Protein AF-A0A9D7DFB2-F1 (afdb_monomer)

pLDDT: mean 87.36, std 16.39, range [37.81, 98.44]

Mean predicted aligned error: 8.81 Å

Nearest PDB structures (foldseek):
  6fwv-assembly2_B  TM=7.015E-01  e=2.615E-03  Bacillus anthracis
  6fwv-assembly1_A  TM=6.377E-01  e=2.040E-03  Bacillus anthracis
  4yok-assembly1_A  TM=6.011E-01  e=1.918E-03  Parabacteroides merdae ATCC 43184
  5j4m-assembly3_C  TM=4.911E-01  e=6.231E-03  Lacticaseibacillus rhamnosus GG
  5hts-assembly1_A  TM=4.280E-01  e=7.506E-03  Lacticaseibacillus rhamnosus GG

Solvent-accessible surface area (backbone atoms only — not comparable to full-atom values): 11345 Å² total; per-residue (Å²): 137,87,83,84,82,84,83,81,84,79,86,81,79,84,78,85,80,79,85,86,75,88,81,89,71,77,82,72,74,73,50,80,41,49,14,37,41,39,40,40,32,31,36,21,60,51,85,69,63,59,61,86,62,53,87,87,58,52,64,63,74,37,54,34,63,50,61,39,35,31,33,75,44,44,58,44,100,82,65,70,33,15,46,52,60,66,88,56,69,72,75,51,68,34,63,30,38,84,77,5,41,29,60,48,82,40,61,34,46,50,26,28,76,31,53,75,61,49,58,50,64,64,51,56,55,48,50,53,66,77,29,64,54,62,53,94,48,32,49,41,49,40,63,70,52,42,52,44,58,54,30,30,84,32,67,64,45,75,38,47,43,77,39,75,49,78,43,82,46,82,41,72,51,56,42,82,77,57,57,51,80,47,38,55,62,75,55,85,73,62,98

Structure (mmCIF, N/CA/C/O backbone):
data_AF-A0A9D7DFB2-F1
#
_entry.id   AF-A0A9D7DFB2-F1
#
loop_
_atom_site.group_PDB
_atom_site.id
_atom_site.type_symbol
_atom_site.label_atom_id
_atom_site.label_alt_id
_atom_site.label_comp_id
_atom_site.label_asym_id
_atom_site.label_entity_id
_atom_site.label_seq_id
_atom_site.pdbx_PDB_ins_code
_atom_site.Cartn_x
_atom_site.Cartn_y
_atom_site.Cartn_z
_atom_site.occupancy
_atom_site.B_iso_or_equiv
_atom_site.auth_seq_id
_atom_site.auth_comp_id
_atom_site.auth_asym_id
_atom_site.auth_atom_id
_atom_site.pdbx_PDB_model_num
ATOM 1 N N . MET A 1 1 ? 15.525 -55.250 40.222 1.00 50.41 1 MET A N 1
ATOM 2 C CA . MET A 1 1 ? 15.822 -53.870 40.669 1.00 50.41 1 MET A CA 1
ATOM 3 C C . MET A 1 1 ? 14.849 -52.934 39.969 1.00 50.41 1 MET A C 1
ATOM 5 O O . MET A 1 1 ? 14.965 -52.758 38.765 1.00 50.41 1 MET A O 1
ATOM 9 N N . ILE A 1 2 ? 13.839 -52.432 40.680 1.00 45.22 2 ILE A N 1
ATOM 10 C CA . ILE A 1 2 ? 12.779 -51.576 40.125 1.00 45.22 2 ILE A CA 1
ATOM 11 C C . ILE A 1 2 ? 13.224 -50.120 40.306 1.00 45.22 2 ILE A C 1
ATOM 13 O O . ILE A 1 2 ? 13.495 -49.701 41.428 1.00 45.22 2 ILE A O 1
ATOM 17 N N . ARG A 1 3 ? 13.368 -49.374 39.204 1.00 54.84 3 ARG A N 1
ATOM 18 C CA . ARG A 1 3 ? 13.706 -47.943 39.218 1.00 54.84 3 ARG A CA 1
ATOM 19 C C . ARG A 1 3 ? 12.420 -47.124 39.189 1.00 54.84 3 ARG A C 1
ATOM 21 O O . ARG A 1 3 ? 11.724 -47.101 38.180 1.00 54.84 3 ARG A O 1
ATOM 28 N N . THR A 1 4 ? 12.131 -46.449 40.293 1.00 61.97 4 THR A N 1
ATOM 29 C CA . THR A 1 4 ? 11.041 -45.479 40.419 1.00 61.97 4 THR A CA 1
ATOM 30 C C . THR A 1 4 ? 11.470 -44.161 39.770 1.00 61.97 4 THR A C 1
ATOM 32 O O . THR A 1 4 ? 12.461 -43.565 40.187 1.00 61.97 4 THR A O 1
ATOM 35 N N . ILE A 1 5 ? 10.753 -43.716 38.737 1.00 66.38 5 ILE A N 1
ATOM 36 C CA . ILE A 1 5 ? 10.962 -42.413 38.091 1.00 66.38 5 ILE A CA 1
ATOM 37 C C . ILE A 1 5 ? 10.000 -41.417 38.741 1.00 66.38 5 ILE A C 1
ATOM 39 O O . ILE A 1 5 ? 8.785 -41.567 38.641 1.00 66.38 5 ILE A O 1
ATOM 43 N N . VAL A 1 6 ? 10.551 -40.414 39.424 1.00 66.38 6 VAL A N 1
ATOM 44 C CA . VAL A 1 6 ? 9.800 -39.291 39.997 1.00 66.38 6 VAL A CA 1
ATOM 45 C C . VAL A 1 6 ? 9.726 -38.190 38.942 1.00 66.38 6 VAL A C 1
ATOM 47 O O . VAL A 1 6 ? 10.746 -37.611 38.576 1.00 66.38 6 VAL A O 1
ATOM 50 N N . ILE A 1 7 ? 8.523 -37.914 38.441 1.00 69.50 7 ILE A N 1
ATOM 51 C CA . ILE A 1 7 ? 8.247 -36.787 37.545 1.00 69.50 7 ILE A CA 1
ATOM 52 C C . ILE A 1 7 ? 7.862 -35.592 38.420 1.00 69.50 7 ILE A C 1
ATOM 54 O O . ILE A 1 7 ? 6.790 -35.577 39.021 1.00 69.50 7 ILE A O 1
ATOM 58 N N . ALA A 1 8 ? 8.746 -34.600 38.508 1.00 65.56 8 ALA A N 1
ATOM 59 C CA . ALA A 1 8 ? 8.460 -33.325 39.154 1.00 65.56 8 ALA A CA 1
ATOM 60 C C . ALA A 1 8 ? 7.820 -32.366 38.135 1.00 65.56 8 ALA A C 1
ATOM 62 O O . ALA A 1 8 ? 8.475 -31.938 37.185 1.00 65.56 8 ALA A O 1
ATOM 63 N N . LEU A 1 9 ? 6.540 -32.033 38.326 1.00 65.81 9 LEU A N 1
ATOM 64 C CA . LEU A 1 9 ? 5.871 -30.948 37.603 1.00 65.81 9 LEU A CA 1
ATOM 65 C C . LEU A 1 9 ? 6.328 -29.600 38.179 1.00 65.81 9 LEU A C 1
ATOM 67 O O . LEU A 1 9 ? 6.004 -29.269 39.318 1.00 65.81 9 LEU A O 1
ATOM 71 N N . VAL A 1 10 ? 7.044 -28.805 37.384 1.00 66.19 10 VAL A N 1
ATOM 72 C CA . VAL A 1 10 ? 7.348 -27.404 37.703 1.00 66.19 10 VAL A CA 1
ATOM 73 C C . VAL A 1 10 ? 6.282 -26.524 37.052 1.00 66.19 10 VAL A C 1
ATOM 75 O O . VAL A 1 10 ? 6.267 -26.341 35.838 1.00 66.19 10 VAL A O 1
ATOM 78 N N . LEU A 1 11 ? 5.373 -25.988 37.867 1.00 65.06 11 LEU A N 1
ATOM 79 C CA . LEU A 1 11 ? 4.406 -24.967 37.460 1.00 65.06 11 LEU A CA 1
ATOM 80 C C . LEU A 1 11 ? 5.122 -23.611 37.394 1.00 65.06 11 LEU A C 1
ATOM 82 O O . LEU A 1 11 ? 5.263 -22.918 38.400 1.00 65.06 11 LEU A O 1
ATOM 86 N N . ALA A 1 12 ? 5.606 -23.239 36.209 1.00 63.53 12 ALA A N 1
ATOM 87 C CA . ALA A 1 12 ? 6.120 -21.899 35.951 1.00 63.53 12 ALA A CA 1
ATOM 88 C C . ALA A 1 12 ? 4.942 -20.933 35.740 1.00 63.53 12 ALA A C 1
ATOM 90 O O . ALA A 1 12 ? 4.315 -20.914 34.683 1.00 63.53 12 ALA A O 1
ATOM 91 N N . ALA A 1 13 ? 4.625 -20.133 36.759 1.00 60.53 13 ALA A N 1
ATOM 92 C CA . ALA A 1 13 ? 3.688 -19.024 36.638 1.00 60.53 13 ALA A CA 1
ATOM 93 C C . ALA A 1 13 ? 4.374 -17.852 35.914 1.00 60.53 13 ALA A C 1
ATOM 95 O O . ALA A 1 13 ? 5.257 -17.194 36.465 1.00 60.53 13 ALA A O 1
ATOM 96 N N . CYS A 1 14 ? 3.974 -17.586 34.670 1.00 57.19 14 CYS A N 1
ATOM 97 C CA . CYS A 1 14 ? 4.384 -16.395 33.933 1.00 57.19 14 CYS A CA 1
ATOM 98 C C . CYS A 1 14 ? 3.734 -15.148 34.554 1.00 57.19 14 CYS A C 1
ATOM 100 O O . CYS A 1 14 ? 2.594 -14.815 34.246 1.00 57.19 14 CYS A O 1
ATOM 102 N N . ALA A 1 15 ? 4.461 -14.444 35.421 1.00 56.03 15 ALA A N 1
ATOM 103 C CA . ALA A 1 15 ? 4.119 -13.086 35.830 1.00 56.03 15 ALA A CA 1
ATOM 104 C C . ALA A 1 15 ? 4.848 -12.087 34.917 1.00 56.03 15 ALA A C 1
ATOM 106 O O . ALA A 1 15 ? 5.982 -11.687 35.184 1.00 56.03 15 ALA A O 1
ATOM 107 N N . THR A 1 16 ? 4.207 -11.686 33.822 1.00 55.50 16 THR A N 1
ATOM 108 C CA . THR A 1 16 ? 4.670 -10.583 32.969 1.00 55.50 16 THR A CA 1
ATOM 109 C C . THR A 1 16 ? 4.453 -9.252 33.685 1.00 55.50 16 THR A C 1
ATOM 111 O O . THR A 1 16 ? 3.346 -8.718 33.712 1.00 55.50 16 THR A O 1
ATOM 114 N N . ARG A 1 17 ? 5.518 -8.702 34.279 1.00 47.19 17 ARG A N 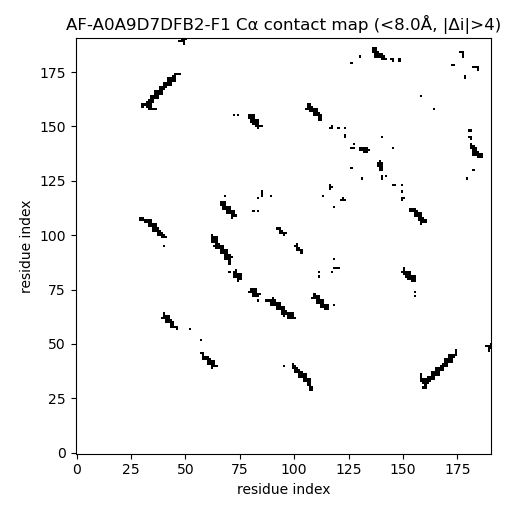1
ATOM 115 C CA . ARG A 1 17 ? 5.571 -7.289 34.675 1.00 47.19 17 ARG A CA 1
ATOM 116 C C . ARG A 1 17 ? 6.031 -6.467 33.474 1.00 47.19 17 ARG A C 1
ATOM 118 O O . ARG A 1 17 ? 7.163 -6.628 33.029 1.00 47.19 17 ARG A O 1
ATOM 125 N N . HIS A 1 18 ? 5.180 -5.568 32.991 1.00 38.06 18 HIS A N 1
ATOM 126 C CA . HIS A 1 18 ? 5.594 -4.487 32.101 1.00 38.06 18 HIS A CA 1
ATOM 127 C C . HIS A 1 18 ? 5.945 -3.251 32.938 1.00 38.06 18 HIS A C 1
ATOM 129 O O . HIS A 1 18 ? 5.061 -2.717 33.607 1.00 38.06 18 HIS A O 1
ATOM 135 N N . PRO A 1 19 ? 7.199 -2.769 32.922 1.00 45.59 19 PRO A N 1
ATOM 136 C CA . PRO A 1 19 ? 7.488 -1.413 33.348 1.00 45.59 19 PRO A CA 1
ATOM 137 C C . PRO A 1 19 ? 7.151 -0.465 32.191 1.00 45.59 19 PRO A C 1
ATOM 139 O O . PRO A 1 19 ? 7.832 -0.456 31.168 1.00 45.59 19 PRO A O 1
ATOM 142 N N . SER A 1 20 ? 6.098 0.334 32.344 1.00 39.38 20 SER A N 1
ATOM 143 C CA . SER A 1 20 ? 5.912 1.547 31.548 1.00 39.38 20 SER A CA 1
ATOM 144 C C . SER A 1 20 ? 6.776 2.646 32.167 1.00 39.38 20 SER A C 1
ATOM 146 O O . SER A 1 20 ? 6.399 3.240 33.177 1.00 39.38 20 SER A O 1
ATOM 148 N N . LEU A 1 21 ? 7.969 2.843 31.604 1.00 38.66 21 LEU A N 1
ATOM 149 C CA . LEU A 1 21 ? 8.848 3.971 31.905 1.00 38.66 21 LEU A CA 1
ATOM 150 C C . LEU A 1 21 ? 8.488 5.167 31.017 1.00 38.66 21 LEU A C 1
ATOM 152 O O . LEU A 1 21 ? 8.160 5.014 29.843 1.00 38.66 21 LEU A O 1
ATOM 156 N N . ASP A 1 22 ? 8.547 6.326 31.661 1.00 48.09 22 ASP A N 1
ATOM 157 C CA . ASP A 1 22 ? 8.125 7.658 31.248 1.00 48.09 22 ASP A CA 1
ATOM 158 C C . ASP A 1 22 ? 8.573 8.136 29.862 1.00 48.09 22 ASP A C 1
ATOM 160 O O . ASP A 1 22 ? 9.685 7.884 29.397 1.00 48.09 22 ASP A O 1
ATOM 164 N N . GLY A 1 23 ? 7.694 8.946 29.273 1.00 37.81 23 GLY A N 1
ATOM 165 C CA . GLY A 1 23 ? 7.899 9.689 28.033 1.00 37.81 23 GLY A CA 1
ATOM 166 C C . GLY A 1 23 ? 6.580 10.260 27.520 1.00 37.8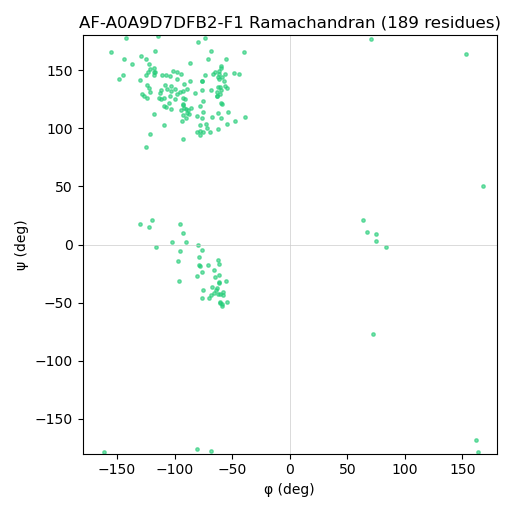1 23 GLY A C 1
ATOM 167 O O . GLY A 1 23 ? 6.187 9.995 26.388 1.00 37.81 23 GLY A O 1
ATOM 168 N N . GLY A 1 24 ? 5.847 10.949 28.400 1.00 46.91 24 GLY A N 1
ATOM 169 C CA . GLY A 1 24 ? 4.463 11.366 28.195 1.00 46.91 24 GLY A CA 1
ATOM 170 C C . GLY A 1 24 ? 4.211 12.148 26.904 1.00 46.91 24 GLY A C 1
ATOM 171 O O . GLY A 1 24 ? 4.605 13.302 26.764 1.00 46.91 24 GLY A O 1
ATOM 172 N N . THR A 1 25 ? 3.433 11.532 26.019 1.00 38.75 25 THR A N 1
ATOM 173 C CA . THR A 1 25 ? 2.388 12.217 25.256 1.00 38.75 25 THR A CA 1
ATOM 174 C C . THR A 1 25 ? 1.054 11.739 25.821 1.00 38.75 25 THR A C 1
ATOM 176 O O . THR A 1 25 ? 0.921 10.584 26.221 1.00 38.75 25 THR A O 1
ATOM 179 N N . HIS A 1 26 ? 0.134 12.684 26.003 1.00 41.47 26 HIS A N 1
ATOM 180 C CA . HIS A 1 26 ? -1.101 12.551 26.772 1.00 41.47 26 HIS A CA 1
ATOM 181 C C . HIS A 1 26 ? -1.860 11.236 26.527 1.00 41.47 26 HIS A C 1
ATOM 183 O O . HIS A 1 26 ? -1.900 10.770 25.390 1.00 41.47 26 HIS A O 1
ATOM 189 N N . PRO A 1 27 ? -2.545 10.681 27.549 1.00 43.88 27 PRO A N 1
ATOM 190 C CA . PRO A 1 27 ? -3.592 9.716 27.282 1.00 43.88 27 PRO A CA 1
ATOM 191 C C . PRO A 1 27 ? -4.623 10.436 26.416 1.00 43.88 27 PRO A C 1
ATOM 193 O O . PRO A 1 27 ? -5.337 11.320 26.900 1.00 43.88 27 PRO A O 1
ATOM 196 N N . ASP A 1 28 ? -4.685 10.062 25.136 1.00 51.19 28 ASP A N 1
ATOM 197 C CA . ASP A 1 28 ? -5.940 10.064 24.400 1.00 51.19 28 ASP A CA 1
ATOM 198 C C . ASP A 1 28 ? -6.968 9.560 25.406 1.00 51.19 28 ASP A C 1
ATOM 200 O O . ASP A 1 28 ? -6.882 8.422 25.882 1.00 51.19 28 ASP A O 1
ATOM 204 N N . ARG A 1 29 ? -7.863 10.447 25.856 1.00 49.72 29 ARG A N 1
ATOM 205 C CA . ARG A 1 29 ? -9.034 10.024 26.614 1.00 49.72 29 ARG A CA 1
ATOM 206 C C . ARG A 1 29 ? -9.676 9.001 25.707 1.00 49.72 29 ARG A C 1
ATOM 208 O O . ARG A 1 29 ? -10.230 9.403 24.690 1.00 49.72 29 ARG A O 1
ATOM 215 N N . ALA A 1 30 ? -9.503 7.721 26.040 1.00 53.53 30 ALA A N 1
ATOM 216 C CA . ALA A 1 30 ? -10.026 6.612 25.274 1.00 53.53 30 ALA A CA 1
ATOM 217 C C . ALA A 1 30 ? -11.479 6.960 25.002 1.00 53.53 30 ALA A C 1
ATOM 219 O O . ALA A 1 30 ? -12.286 7.002 25.935 1.00 53.53 30 ALA A O 1
ATOM 220 N N . ALA A 1 31 ? -11.779 7.342 23.762 1.00 56.44 31 ALA A N 1
ATOM 221 C CA . ALA A 1 31 ? -13.144 7.533 23.349 1.00 56.44 31 ALA A CA 1
ATOM 222 C C . ALA A 1 31 ? -13.751 6.143 23.507 1.00 56.44 31 ALA A C 1
ATOM 224 O O . ALA A 1 31 ? -13.459 5.218 22.755 1.00 56.44 31 ALA A O 1
ATOM 225 N N . SER A 1 32 ? -14.450 5.950 24.620 1.00 74.88 32 SER A N 1
ATOM 226 C CA . SER A 1 32 ? -15.016 4.667 24.982 1.00 74.88 32 SER A CA 1
ATOM 227 C C . SER A 1 32 ? -16.013 4.304 23.894 1.00 74.88 32 SER A C 1
ATOM 229 O O . SER A 1 32 ? -17.019 4.992 23.729 1.00 74.88 32 SER A O 1
ATOM 231 N N . GLY A 1 33 ? -15.715 3.262 23.127 1.00 88.06 33 GLY A N 1
ATOM 232 C CA . GLY A 1 33 ? -16.594 2.817 22.059 1.00 88.06 33 GLY A CA 1
ATOM 233 C C . GLY A 1 33 ? -15.862 2.096 20.942 1.00 88.06 33 GLY A C 1
ATOM 234 O O . GLY A 1 33 ? -14.640 2.153 20.813 1.00 88.06 33 GLY A O 1
ATOM 235 N N . THR A 1 34 ? -16.658 1.403 20.143 1.00 94.19 34 THR A N 1
ATOM 236 C CA . THR A 1 34 ? -16.253 0.823 18.866 1.00 94.19 34 THR A CA 1
ATOM 237 C C . THR A 1 34 ? -16.955 1.585 17.752 1.00 94.19 34 THR A 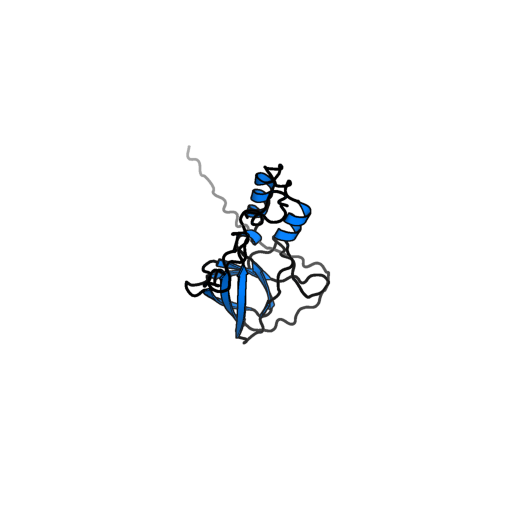C 1
ATOM 239 O O . THR A 1 34 ? -18.068 2.075 17.950 1.00 94.19 34 THR A O 1
ATOM 242 N N . GLY A 1 35 ? -16.289 1.738 16.617 1.00 94.56 35 GLY A N 1
ATOM 243 C CA . GLY A 1 35 ? -16.882 2.209 15.371 1.00 94.56 35 GLY A CA 1
ATOM 244 C C . GLY A 1 35 ? -16.784 1.124 14.305 1.00 94.56 35 GLY A C 1
ATOM 245 O O . GLY A 1 35 ? -16.068 0.129 14.470 1.00 94.56 35 GLY A O 1
ATOM 246 N N . VAL A 1 36 ? -17.515 1.309 13.213 1.00 95.06 36 VAL A N 1
ATOM 247 C CA . VAL A 1 36 ? -17.479 0.419 12.051 1.00 95.06 36 VAL A CA 1
ATOM 248 C C . VAL A 1 36 ? -16.786 1.142 10.908 1.00 95.06 36 VAL A C 1
ATOM 250 O O . VAL A 1 36 ? -17.163 2.245 10.530 1.00 95.06 36 VAL A O 1
ATOM 253 N N . LEU A 1 37 ? -15.764 0.520 10.348 1.00 96.12 37 LEU A N 1
ATOM 254 C CA . LEU A 1 37 ? -15.052 1.002 9.178 1.00 96.12 37 LEU A CA 1
ATOM 255 C C . LEU A 1 37 ? -15.513 0.194 7.970 1.00 96.12 37 LEU A C 1
ATOM 257 O O . LEU A 1 37 ? -15.277 -1.009 7.917 1.00 96.12 37 LEU A O 1
ATOM 261 N N . HIS A 1 38 ? -16.140 0.860 7.009 1.00 96.88 38 HIS A N 1
ATOM 262 C CA . HIS A 1 38 ? -16.445 0.347 5.681 1.00 96.88 38 HIS A CA 1
ATOM 263 C C . HIS A 1 38 ? -15.376 0.827 4.701 1.00 96.88 38 HIS A C 1
ATOM 265 O O . HIS A 1 38 ? -15.066 2.017 4.628 1.00 96.88 38 HIS A O 1
ATOM 271 N N . LEU A 1 39 ? -14.818 -0.107 3.941 1.00 96.44 39 LEU A N 1
ATOM 272 C CA . LEU A 1 39 ? -13.795 0.147 2.939 1.00 96.44 39 LEU A CA 1
ATOM 273 C C . LEU A 1 39 ? -14.299 -0.333 1.581 1.00 96.44 39 LEU A C 1
ATOM 275 O O . LEU A 1 39 ? -14.757 -1.472 1.466 1.00 96.44 39 LEU A O 1
ATOM 279 N N . HIS A 1 40 ? -14.172 0.522 0.572 1.00 97.75 40 HIS A N 1
ATOM 280 C CA . HIS A 1 40 ? -14.371 0.169 -0.824 1.00 97.75 40 HIS A CA 1
ATOM 281 C C . HIS A 1 40 ? -13.058 0.382 -1.586 1.00 97.75 40 HIS A C 1
ATOM 283 O O . HIS A 1 40 ? -12.560 1.502 -1.726 1.00 97.75 40 HIS A O 1
ATOM 289 N N . CYS A 1 41 ? -12.459 -0.720 -2.031 1.00 97.31 41 CYS A N 1
ATOM 290 C CA . CYS A 1 41 ? -11.202 -0.732 -2.765 1.00 97.31 41 CYS A CA 1
ATOM 291 C C . CYS A 1 41 ? -11.457 -0.960 -4.252 1.00 97.31 41 CYS A C 1
ATOM 293 O O . CYS A 1 41 ? -12.116 -1.922 -4.653 1.00 97.31 41 CYS A O 1
ATOM 295 N N . THR A 1 42 ? -10.831 -0.133 -5.081 1.00 98.38 42 THR A N 1
ATOM 296 C CA . THR A 1 42 ? -10.791 -0.334 -6.532 1.00 98.38 42 THR A CA 1
ATOM 297 C C . THR A 1 42 ? -9.352 -0.414 -7.007 1.00 98.38 42 THR A C 1
ATOM 299 O O . THR A 1 42 ? -8.446 0.103 -6.362 1.00 98.38 42 THR A O 1
ATOM 302 N N . TYR A 1 43 ? -9.124 -1.072 -8.136 1.00 97.75 43 TYR A N 1
ATOM 303 C CA . TYR A 1 43 ? -7.831 -1.162 -8.789 1.00 97.75 43 TYR A CA 1
ATOM 304 C C . TYR A 1 43 ? -7.960 -0.769 -10.255 1.00 97.75 43 TYR A C 1
ATOM 306 O O . TYR A 1 43 ? -8.807 -1.289 -10.982 1.00 97.75 43 TYR A O 1
ATOM 314 N N . THR A 1 44 ? -7.091 0.132 -10.694 1.00 98.12 44 THR A N 1
ATOM 315 C CA . THR A 1 44 ? -6.944 0.494 -12.103 1.00 98.12 44 THR A CA 1
ATOM 316 C C . THR A 1 44 ? -5.621 -0.058 -12.608 1.00 98.12 44 THR A C 1
ATOM 318 O O . THR A 1 44 ? -4.558 0.300 -12.097 1.00 98.12 44 THR A O 1
ATOM 321 N N . ALA A 1 45 ? -5.676 -0.943 -13.604 1.00 97.06 45 ALA A N 1
ATOM 322 C CA . ALA A 1 45 ? -4.477 -1.462 -14.253 1.00 97.06 45 ALA A CA 1
ATOM 323 C C . ALA A 1 45 ? -3.678 -0.319 -14.913 1.00 97.06 45 ALA A C 1
ATOM 325 O O . ALA A 1 45 ? -4.270 0.673 -15.345 1.00 97.06 45 ALA A O 1
ATOM 326 N N . PRO A 1 46 ? -2.344 -0.427 -15.006 1.00 95.88 46 PRO A N 1
ATOM 327 C CA . PRO A 1 46 ? -1.546 0.608 -15.642 1.00 95.88 46 PRO A CA 1
ATOM 328 C C . PRO A 1 46 ? -1.725 0.560 -17.162 1.00 95.88 46 PRO A C 1
ATOM 330 O O . PRO A 1 46 ? -1.836 -0.517 -17.751 1.00 95.88 46 PRO A O 1
ATOM 333 N N . TYR A 1 47 ? -1.684 1.723 -17.808 1.00 94.25 47 TYR A N 1
ATOM 334 C CA . TYR A 1 47 ? -1.498 1.808 -19.252 1.00 94.25 47 TYR A CA 1
ATOM 335 C C . TYR A 1 47 ? -0.009 1.954 -19.580 1.00 94.25 47 TYR A C 1
ATOM 337 O O . TYR A 1 47 ? 0.657 2.849 -19.065 1.00 94.25 47 TYR A O 1
ATOM 345 N N . CYS A 1 48 ? 0.502 1.074 -20.442 1.00 92.50 48 CYS A N 1
ATOM 346 C CA . CYS A 1 48 ? 1.935 0.909 -20.701 1.00 92.50 48 CYS A CA 1
ATOM 347 C C . CYS A 1 48 ? 2.280 0.916 -22.201 1.00 92.50 48 CYS A C 1
ATOM 349 O O . CYS A 1 48 ? 3.338 0.434 -22.589 1.00 92.50 48 CYS A O 1
ATOM 351 N N . GLY A 1 49 ? 1.376 1.411 -23.052 1.00 90.19 49 GLY A N 1
ATOM 352 C CA . GLY A 1 49 ? 1.492 1.346 -24.515 1.00 90.19 49 GLY A CA 1
ATOM 353 C C . GLY A 1 49 ? 2.098 2.580 -25.190 1.00 90.19 49 GLY A C 1
ATOM 354 O O . GLY A 1 49 ? 1.855 2.758 -26.373 1.00 90.19 49 GLY A O 1
ATOM 355 N N . GLY A 1 50 ? 2.801 3.448 -24.452 1.00 88.00 50 GLY A N 1
ATOM 356 C CA . GLY A 1 50 ? 3.476 4.632 -25.005 1.00 88.00 50 GLY A CA 1
ATOM 357 C C . GLY A 1 50 ? 2.517 5.752 -25.425 1.00 88.00 50 GLY A C 1
ATOM 358 O O . GLY A 1 50 ? 2.359 6.736 -24.699 1.00 88.00 50 GLY A O 1
ATOM 359 N N . ALA A 1 51 ? 1.864 5.598 -26.577 1.00 89.81 51 ALA A N 1
ATOM 360 C CA . ALA A 1 51 ? 0.892 6.551 -27.121 1.00 89.81 51 ALA A CA 1
ATOM 361 C C . ALA A 1 51 ? -0.386 6.646 -26.268 1.00 89.81 51 ALA A C 1
ATOM 363 O O . ALA A 1 51 ? -0.830 5.645 -25.725 1.00 89.81 51 ALA A O 1
ATOM 364 N N . ASP A 1 52 ? -1.018 7.820 -26.174 1.00 90.00 52 ASP A N 1
ATOM 365 C CA . ASP A 1 52 ? -2.304 7.984 -25.474 1.00 90.00 52 ASP A CA 1
ATOM 366 C C . ASP A 1 52 ? -3.384 7.081 -26.111 1.00 90.00 52 ASP A C 1
ATOM 368 O O . ASP A 1 52 ? -3.657 7.224 -27.309 1.00 90.00 52 ASP A O 1
ATOM 372 N N . PRO A 1 53 ? -4.006 6.151 -25.358 1.00 91.50 53 PRO A N 1
ATOM 373 C CA . PRO A 1 53 ? -4.998 5.237 -25.916 1.00 91.50 53 PRO A CA 1
ATOM 374 C C . PRO A 1 53 ? -6.360 5.910 -26.155 1.00 91.50 53 PRO A C 1
ATOM 376 O O . PRO A 1 53 ? -7.282 5.273 -26.672 1.00 91.50 53 PRO A O 1
ATOM 379 N N . GLY A 1 54 ? -6.517 7.177 -25.758 1.00 94.38 54 GLY A N 1
ATOM 380 C CA . GLY A 1 54 ? -7.789 7.881 -25.769 1.00 94.38 54 GLY A CA 1
ATOM 381 C C . GLY A 1 54 ? -8.764 7.359 -24.702 1.00 94.38 54 GLY A C 1
ATOM 382 O O . GLY A 1 54 ? -8.495 6.386 -23.993 1.00 94.38 54 GLY A O 1
ATOM 383 N N . PRO A 1 55 ? -9.945 7.985 -24.573 1.00 93.00 55 PRO A N 1
ATOM 384 C CA . PRO A 1 55 ? -10.877 7.704 -23.478 1.00 93.00 55 PRO A CA 1
ATOM 385 C C . PRO A 1 55 ? -11.454 6.282 -23.506 1.00 93.00 55 PRO A C 1
ATOM 387 O O . PRO A 1 55 ? -11.800 5.743 -22.456 1.00 93.00 55 PRO A O 1
ATOM 390 N N . GLU A 1 56 ? -11.563 5.662 -24.683 1.00 93.31 56 GLU A N 1
ATOM 391 C CA . GLU A 1 56 ? -12.081 4.294 -24.803 1.00 93.31 56 GLU A CA 1
ATOM 392 C C . GLU A 1 56 ? -11.029 3.226 -24.479 1.00 93.31 56 GLU A C 1
ATOM 394 O O . GLU A 1 56 ? -11.395 2.142 -24.023 1.00 93.31 56 GLU A O 1
ATOM 399 N N . GLY A 1 57 ? -9.741 3.528 -24.672 1.00 92.25 57 GLY A N 1
ATOM 400 C CA . GLY A 1 57 ? -8.644 2.588 -24.446 1.00 92.25 57 GLY A CA 1
ATOM 401 C C . GLY A 1 57 ? -7.977 2.698 -23.071 1.00 92.25 57 GLY A C 1
ATOM 402 O O . GLY A 1 57 ? -7.136 1.862 -22.738 1.00 92.25 57 GLY A O 1
ATOM 403 N N . MET A 1 58 ? -8.346 3.690 -22.252 1.00 94.69 58 MET A N 1
ATOM 404 C CA . MET A 1 58 ? -7.839 3.810 -20.883 1.00 94.69 58 MET A CA 1
ATOM 405 C C . MET A 1 58 ? -8.371 2.680 -19.982 1.00 94.69 58 MET A C 1
ATOM 407 O O . MET A 1 58 ? -9.583 2.426 -19.960 1.00 94.69 58 MET A O 1
ATOM 411 N N . PRO A 1 59 ? -7.502 2.021 -19.188 1.00 96.31 59 PRO A N 1
ATOM 412 C CA . PRO A 1 59 ? -7.935 1.052 -18.192 1.00 96.31 59 PRO A CA 1
ATOM 413 C C . PRO A 1 59 ? -8.962 1.660 -17.238 1.00 96.31 59 PRO A C 1
ATOM 415 O O . PRO A 1 59 ? -8.792 2.770 -16.733 1.00 96.31 59 PRO A O 1
ATOM 418 N N . ARG A 1 60 ? -10.036 0.915 -16.982 1.00 97.06 60 ARG A N 1
ATOM 419 C CA . ARG A 1 60 ? -11.085 1.324 -16.046 1.00 97.06 60 ARG A CA 1
ATOM 420 C C . ARG A 1 60 ? -10.814 0.737 -14.672 1.00 97.06 60 ARG A C 1
ATOM 422 O O . ARG A 1 60 ? -10.317 -0.385 -14.568 1.00 97.06 60 ARG A O 1
ATOM 429 N N . ALA A 1 61 ? -11.187 1.483 -13.638 1.00 98.00 61 ALA A N 1
ATOM 430 C CA . ALA A 1 61 ? -11.187 0.980 -12.276 1.00 98.00 61 ALA A CA 1
ATOM 431 C C . ALA A 1 61 ? -12.116 -0.237 -12.171 1.00 98.00 61 ALA A C 1
ATOM 433 O O . ALA A 1 61 ? -13.245 -0.221 -12.666 1.00 98.00 61 ALA A O 1
ATOM 434 N N . GLN A 1 62 ? -11.624 -1.289 -11.531 1.00 98.38 62 GLN A N 1
ATOM 435 C CA . GLN A 1 62 ? -12.371 -2.502 -11.228 1.00 98.38 62 GLN A CA 1
ATOM 436 C C . GLN A 1 62 ? -12.373 -2.717 -9.716 1.00 98.38 62 GLN A C 1
ATOM 438 O O . GLN A 1 62 ? -11.423 -2.297 -9.052 1.00 98.38 62 GLN A O 1
ATOM 443 N N . PRO A 1 63 ? -13.400 -3.361 -9.145 1.00 98.38 63 PRO A N 1
ATOM 444 C CA . PRO A 1 63 ? -13.367 -3.716 -7.737 1.00 98.38 63 PRO A CA 1
ATOM 445 C C . PRO A 1 63 ? -12.143 -4.574 -7.400 1.00 98.38 63 PRO A C 1
ATOM 447 O O . PRO A 1 6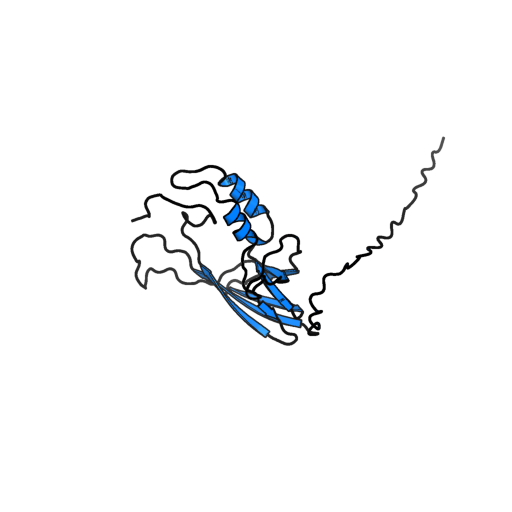3 ? -11.791 -5.492 -8.145 1.00 98.38 63 PRO A O 1
ATOM 450 N N . TRP A 1 64 ? -11.476 -4.265 -6.289 1.00 97.88 64 TRP A N 1
ATOM 451 C CA . TRP A 1 64 ? -10.294 -5.002 -5.853 1.00 97.88 64 TRP A CA 1
ATOM 452 C C . TRP A 1 64 ? -10.651 -6.015 -4.767 1.00 97.88 64 TRP A C 1
ATOM 454 O O . TRP A 1 64 ? -11.173 -5.657 -3.715 1.00 97.88 64 TRP A O 1
ATOM 464 N N . SER A 1 65 ? -10.305 -7.282 -4.988 1.00 95.75 65 SER A N 1
ATOM 465 C CA . SER A 1 65 ? -10.445 -8.341 -3.987 1.00 95.75 65 SER A CA 1
ATOM 466 C C . SER A 1 65 ? -9.095 -8.687 -3.365 1.00 95.75 65 SER A C 1
ATOM 468 O O . SER A 1 65 ? -8.110 -8.895 -4.076 1.00 95.75 65 SER A O 1
ATOM 470 N N . GLY A 1 66 ? -9.057 -8.847 -2.048 1.00 95.62 66 GLY A N 1
ATOM 471 C CA . GLY A 1 66 ? -7.844 -9.209 -1.329 1.00 95.62 66 GLY A CA 1
ATOM 472 C C . GLY A 1 66 ? -7.957 -8.908 0.156 1.00 95.62 66 GLY A C 1
ATOM 473 O O . GLY A 1 66 ? -9.042 -8.651 0.674 1.00 95.62 66 GLY A O 1
ATOM 474 N N . ARG A 1 67 ? -6.829 -8.974 0.860 1.00 97.50 67 ARG A N 1
ATOM 475 C CA . ARG A 1 67 ? -6.765 -8.686 2.293 1.00 97.50 67 ARG A CA 1
ATOM 476 C C . ARG A 1 67 ? -5.950 -7.424 2.534 1.00 97.50 67 ARG A C 1
ATOM 478 O O . ARG A 1 67 ? -4.800 -7.363 2.107 1.00 97.50 67 ARG A O 1
ATOM 485 N N . MET A 1 68 ? -6.543 -6.477 3.250 1.00 96.38 68 MET A N 1
ATOM 486 C CA . MET A 1 68 ? -5.864 -5.311 3.816 1.00 96.38 68 MET A CA 1
ATOM 487 C C . MET A 1 68 ? -5.614 -5.556 5.300 1.00 96.38 68 MET A C 1
ATOM 489 O O . MET A 1 68 ? -6.391 -6.251 5.955 1.00 96.38 68 MET A O 1
ATOM 493 N N . TYR A 1 69 ? -4.544 -4.995 5.840 1.00 97.81 69 TYR A N 1
ATOM 494 C CA . TYR A 1 69 ? -4.134 -5.177 7.230 1.00 97.81 69 TYR A CA 1
ATOM 495 C C . TYR A 1 69 ? -4.145 -3.841 7.961 1.00 97.81 69 TYR A C 1
ATOM 497 O O . TYR A 1 69 ? -3.952 -2.793 7.346 1.00 97.81 69 TYR A O 1
ATOM 505 N N . ILE A 1 70 ? -4.370 -3.879 9.272 1.00 97.00 70 ILE A N 1
ATOM 506 C CA . ILE A 1 70 ? -4.492 -2.675 10.094 1.00 97.00 70 ILE A CA 1
ATOM 507 C C . ILE A 1 70 ? -3.462 -2.685 11.211 1.00 97.00 70 ILE A C 1
ATOM 509 O O . ILE A 1 70 ? -3.298 -3.678 11.922 1.00 97.00 70 ILE A O 1
ATOM 513 N N . ARG A 1 71 ? -2.805 -1.543 11.402 1.00 96.81 71 ARG A N 1
ATOM 514 C CA . ARG A 1 71 ? -1.993 -1.243 12.587 1.00 96.81 71 ARG A CA 1
ATOM 515 C C . ARG A 1 71 ? 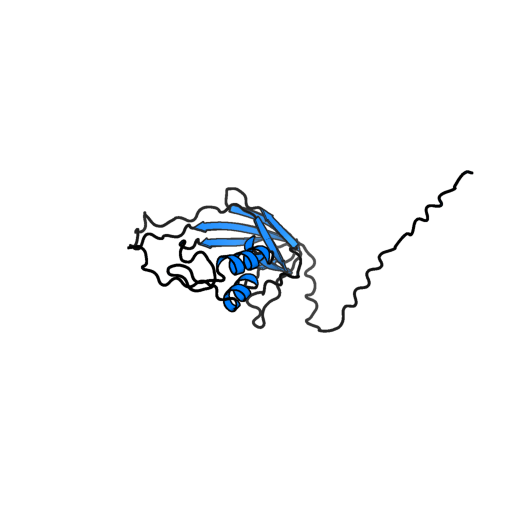-2.464 0.053 13.229 1.00 96.81 71 ARG A C 1
ATOM 517 O O . ARG A 1 71 ? -3.092 0.883 12.571 1.00 96.81 71 ARG A O 1
ATOM 524 N N . THR A 1 72 ? -2.137 0.240 14.506 1.00 95.25 72 THR A N 1
ATOM 525 C CA . THR A 1 72 ? -2.250 1.560 15.130 1.00 95.25 72 THR A CA 1
ATOM 526 C C . THR A 1 72 ? -1.348 2.547 14.396 1.00 95.25 72 THR A C 1
ATOM 528 O O . THR A 1 72 ? -0.197 2.249 14.070 1.00 95.25 72 THR A O 1
ATOM 531 N N . ALA A 1 73 ? -1.875 3.735 14.133 1.00 93.81 73 ALA A N 1
ATOM 532 C CA . ALA A 1 73 ? -1.098 4.817 13.563 1.00 93.81 73 ALA A CA 1
ATOM 533 C C . ALA A 1 73 ? -0.197 5.430 14.639 1.00 93.81 73 ALA A C 1
ATOM 535 O O . ALA A 1 73 ? -0.653 5.770 15.732 1.00 93.81 73 ALA A O 1
ATOM 536 N N . ARG A 1 74 ? 1.077 5.633 14.300 1.00 89.25 74 ARG A N 1
ATOM 537 C CA . ARG A 1 74 ? 1.954 6.575 14.999 1.00 89.25 74 ARG A CA 1
ATOM 538 C C . ARG A 1 74 ? 2.202 7.748 14.067 1.00 89.25 74 ARG A C 1
ATOM 540 O O . ARG A 1 74 ? 2.963 7.573 13.110 1.00 89.25 74 ARG A O 1
ATOM 547 N N . PRO A 1 75 ? 1.529 8.889 14.290 1.00 82.44 75 PRO A N 1
ATOM 548 C CA . PRO A 1 75 ? 1.716 10.049 13.443 1.00 82.44 75 PRO A CA 1
ATOM 549 C C . PRO A 1 75 ? 3.190 10.461 13.407 1.00 82.44 75 PRO A C 1
ATOM 551 O O . PRO A 1 75 ? 3.917 10.298 14.389 1.00 82.44 75 PRO A O 1
ATOM 554 N N . ASP A 1 76 ? 3.632 10.975 12.267 1.00 85.62 76 ASP A N 1
ATOM 555 C CA . ASP A 1 76 ? 4.940 11.599 12.136 1.00 85.62 76 ASP A CA 1
ATOM 556 C C . ASP A 1 76 ? 5.001 12.926 12.917 1.00 85.62 76 ASP A C 1
ATOM 558 O O . ASP A 1 76 ? 4.042 13.344 13.571 1.00 85.62 76 ASP A O 1
ATOM 562 N N . SER A 1 77 ? 6.129 13.632 12.838 1.00 83.25 77 SER A N 1
ATOM 563 C CA . SER A 1 77 ? 6.301 14.920 13.524 1.00 83.25 77 SER A CA 1
ATOM 564 C C . SER A 1 77 ? 5.331 16.017 13.061 1.00 83.25 77 SER A C 1
ATOM 566 O O . SER A 1 77 ? 5.231 17.045 13.730 1.00 83.25 77 SER A O 1
ATOM 568 N N . THR A 1 78 ? 4.622 15.826 11.942 1.00 83.81 78 THR A N 1
ATOM 569 C CA . THR A 1 78 ? 3.619 16.769 11.423 1.00 83.81 78 THR A CA 1
ATOM 570 C C . THR A 1 78 ? 2.191 16.396 11.814 1.00 83.81 78 THR A C 1
ATOM 572 O O . THR A 1 78 ? 1.284 17.212 11.651 1.00 83.81 78 THR A O 1
ATOM 575 N N . GLY A 1 79 ? 1.971 15.173 12.305 1.00 81.25 79 GLY A N 1
ATOM 576 C CA . GLY A 1 79 ? 0.650 14.657 12.653 1.00 81.25 79 GLY A CA 1
ATOM 577 C C . GLY A 1 79 ? -0.226 14.272 11.453 1.00 81.25 79 GLY A C 1
ATOM 578 O O . GLY A 1 79 ? -1.385 13.921 11.652 1.00 81.25 79 GLY A O 1
ATOM 579 N N . ARG A 1 80 ? 0.279 14.363 10.212 1.00 79.50 80 ARG A N 1
ATOM 580 C CA . ARG A 1 80 ? -0.541 14.206 8.987 1.00 79.50 80 ARG A CA 1
ATOM 581 C C . ARG A 1 80 ? -0.510 12.801 8.400 1.00 79.50 80 ARG A C 1
ATOM 583 O O . ARG A 1 80 ? -1.475 12.377 7.772 1.00 79.50 80 ARG A O 1
ATOM 590 N N . VAL A 1 81 ? 0.607 12.110 8.566 1.00 87.75 81 VAL A N 1
ATOM 591 C CA . VAL A 1 81 ? 0.834 10.747 8.077 1.00 87.75 81 VAL A CA 1
ATOM 592 C C . VAL A 1 81 ? 1.347 9.909 9.228 1.00 87.75 81 VAL A C 1
ATOM 594 O O . VAL A 1 81 ? 1.826 10.458 10.218 1.00 87.75 81 VAL A O 1
ATOM 597 N N . ALA A 1 82 ? 1.267 8.592 9.110 1.00 90.62 82 ALA A N 1
ATOM 598 C CA . ALA A 1 82 ? 1.849 7.697 10.095 1.00 90.62 82 ALA A CA 1
ATOM 599 C C . ALA A 1 82 ? 2.937 6.824 9.485 1.00 90.62 82 ALA A C 1
ATOM 601 O O . ALA A 1 82 ? 2.880 6.464 8.310 1.00 90.62 82 ALA A O 1
ATOM 602 N N . ILE A 1 83 ? 3.924 6.499 10.318 1.00 93.31 83 ILE A N 1
ATOM 603 C CA . ILE A 1 83 ? 5.017 5.594 9.970 1.00 93.31 83 ILE A CA 1
ATOM 604 C C . ILE A 1 83 ? 4.590 4.171 10.319 1.00 93.31 83 ILE A C 1
ATOM 606 O O . ILE A 1 83 ? 4.103 3.906 11.423 1.00 93.31 83 ILE A O 1
ATOM 610 N N . ASN A 1 84 ? 4.815 3.241 9.396 1.00 95.19 84 ASN A N 1
ATOM 611 C CA . ASN A 1 84 ? 4.606 1.821 9.650 1.00 95.19 84 ASN A CA 1
ATOM 612 C C . ASN A 1 84 ? 5.735 1.258 10.529 1.00 95.19 84 ASN A C 1
ATOM 614 O O . ASN A 1 84 ? 6.818 0.907 10.047 1.00 95.19 84 ASN A O 1
ATOM 618 N N . ASP A 1 85 ? 5.486 1.172 11.836 1.00 94.12 85 ASP A N 1
ATOM 619 C CA . ASP A 1 85 ? 6.352 0.444 12.765 1.00 94.12 85 ASP A CA 1
ATOM 620 C C . ASP A 1 85 ? 6.093 -1.065 12.647 1.00 94.12 85 ASP A C 1
ATOM 622 O O . ASP A 1 85 ? 5.172 -1.615 13.251 1.00 94.12 85 ASP A O 1
ATOM 626 N N . ILE A 1 86 ? 6.944 -1.739 11.874 1.00 95.31 86 ILE A N 1
ATOM 627 C CA . ILE A 1 86 ? 6.885 -3.185 11.622 1.00 95.31 86 ILE A CA 1
ATOM 628 C C . ILE A 1 86 ? 7.038 -4.045 12.886 1.00 95.31 86 ILE A C 1
ATOM 630 O O . ILE A 1 86 ? 6.708 -5.229 12.846 1.00 95.31 86 ILE A O 1
ATOM 634 N N . GLN A 1 87 ? 7.535 -3.479 13.993 1.00 95.38 87 GLN A N 1
ATOM 635 C CA . GLN A 1 87 ? 7.628 -4.184 15.274 1.00 95.38 87 GLN A CA 1
ATOM 636 C C . GLN A 1 87 ? 6.277 -4.236 15.995 1.00 95.38 87 GLN A C 1
ATOM 638 O O . GLN A 1 87 ? 6.092 -5.055 16.895 1.00 95.38 87 GLN A O 1
ATOM 643 N N . GLN A 1 88 ? 5.320 -3.382 15.614 1.00 94.81 88 GLN A N 1
ATOM 644 C CA . GLN A 1 88 ? 3.960 -3.479 16.127 1.00 94.81 88 GLN A CA 1
ATOM 645 C C . GLN A 1 88 ? 3.221 -4.641 15.454 1.00 94.81 88 GLN A C 1
ATOM 647 O O . GLN A 1 88 ? 3.346 -4.854 14.240 1.00 94.81 88 GLN A O 1
ATOM 652 N N . PRO A 1 89 ? 2.410 -5.396 16.209 1.00 96.19 89 PRO A N 1
ATOM 653 C CA . PRO A 1 89 ? 1.581 -6.428 15.616 1.00 96.19 89 PRO A CA 1
ATOM 654 C C . PRO A 1 89 ? 0.540 -5.796 14.690 1.00 96.19 89 PRO A C 1
ATOM 656 O O . PRO A 1 89 ? 0.059 -4.686 14.921 1.00 96.19 89 PRO A O 1
ATOM 659 N N . VAL A 1 90 ? 0.171 -6.531 13.645 1.00 97.50 90 VAL A N 1
ATOM 660 C CA . VAL A 1 90 ? -1.084 -6.268 12.941 1.00 97.50 90 VAL A CA 1
ATOM 661 C C . VAL A 1 90 ? -2.223 -6.503 13.931 1.00 97.50 90 VAL A C 1
ATOM 663 O O . VAL A 1 90 ? -2.263 -7.548 14.578 1.00 97.50 90 VAL A O 1
ATOM 666 N N . LEU A 1 91 ? -3.117 -5.527 14.062 1.00 96.88 91 LEU A N 1
ATOM 667 C CA . LEU A 1 91 ? -4.264 -5.610 14.964 1.00 96.88 91 LEU A CA 1
ATOM 668 C C . LEU A 1 91 ? -5.352 -6.505 14.382 1.00 96.88 91 LEU A C 1
ATOM 670 O O . LEU A 1 91 ? -5.898 -7.349 15.083 1.00 96.88 91 LEU A O 1
ATOM 674 N N . ASP A 1 92 ? -5.654 -6.296 13.101 1.00 97.31 92 ASP A N 1
ATOM 675 C CA . ASP A 1 92 ? -6.697 -7.016 12.384 1.00 97.31 92 ASP A CA 1
ATOM 676 C C . ASP A 1 92 ? -6.497 -6.899 10.863 1.00 97.31 92 ASP A C 1
ATOM 678 O O . ASP A 1 92 ? -5.542 -6.280 10.376 1.00 97.31 92 ASP A O 1
ATOM 682 N N . SER A 1 93 ? -7.401 -7.494 10.092 1.00 97.25 93 SER A N 1
ATOM 683 C CA . SER A 1 93 ? -7.401 -7.442 8.639 1.00 97.25 93 SER A CA 1
ATOM 684 C C . SER A 1 93 ? -8.812 -7.399 8.068 1.00 97.25 93 SER A C 1
ATOM 686 O O . SER A 1 93 ? -9.716 -8.065 8.566 1.00 97.25 93 SER A O 1
ATOM 688 N N . ILE A 1 94 ? -8.979 -6.681 6.962 1.00 97.12 94 ILE A N 1
ATOM 689 C CA . ILE A 1 94 ? -10.236 -6.625 6.222 1.00 97.12 94 ILE A CA 1
ATOM 690 C C . ILE A 1 94 ? -10.096 -7.476 4.965 1.00 97.12 94 ILE A C 1
ATOM 692 O O . ILE A 1 94 ? -9.203 -7.249 4.147 1.00 97.12 94 ILE A O 1
ATOM 696 N N . LEU A 1 95 ? -10.965 -8.474 4.815 1.00 97.62 95 LEU A N 1
ATOM 697 C CA . LEU A 1 95 ? -11.081 -9.254 3.587 1.00 97.62 95 LEU A CA 1
ATOM 698 C C . LEU A 1 95 ? -12.114 -8.581 2.678 1.00 97.62 95 LEU A C 1
ATOM 700 O O . LEU A 1 95 ? -13.284 -8.502 3.044 1.00 97.62 95 LEU A O 1
ATOM 704 N N . MET A 1 96 ? -11.679 -8.104 1.514 1.00 97.25 96 MET A N 1
ATOM 705 C CA . MET A 1 96 ? -12.565 -7.539 0.497 1.00 97.25 96 MET A CA 1
ATOM 706 C C . MET A 1 96 ? -13.301 -8.652 -0.247 1.00 97.25 96 MET A C 1
ATOM 708 O O . MET A 1 96 ? -12.714 -9.691 -0.570 1.00 97.25 96 MET A O 1
ATOM 712 N N . ASN A 1 97 ? -14.576 -8.420 -0.545 1.00 97.19 97 ASN A N 1
ATOM 713 C CA . ASN A 1 97 ? -15.377 -9.288 -1.399 1.00 97.19 97 ASN A CA 1
ATOM 714 C C . ASN A 1 97 ? -15.098 -9.031 -2.898 1.00 97.19 97 ASN A C 1
ATOM 716 O O . ASN A 1 97 ? -14.218 -8.251 -3.265 1.00 97.19 97 ASN A O 1
ATOM 720 N N . SER A 1 98 ? -15.838 -9.710 -3.779 1.00 97.44 98 SER A N 1
ATOM 721 C CA . SER A 1 98 ? -15.721 -9.549 -5.238 1.00 97.44 98 SER A CA 1
ATOM 722 C C . SER A 1 98 ? -16.132 -8.168 -5.746 1.00 97.44 98 SER A C 1
ATOM 724 O O . SER A 1 98 ? -15.710 -7.774 -6.826 1.00 97.44 98 SER A O 1
ATOM 726 N N . ASP A 1 99 ? -16.932 -7.442 -4.967 1.00 98.12 99 ASP A N 1
ATOM 727 C CA . ASP A 1 99 ? -17.395 -6.091 -5.281 1.00 98.12 99 ASP A CA 1
ATOM 728 C C . ASP A 1 99 ? -16.474 -5.025 -4.672 1.00 98.12 99 ASP A C 1
ATOM 730 O O . ASP A 1 99 ? -16.816 -3.848 -4.667 1.00 98.12 99 ASP A O 1
ATOM 734 N N . GLY A 1 100 ? -15.309 -5.419 -4.144 1.00 96.69 100 GLY A N 1
ATOM 735 C CA . GLY A 1 100 ? -14.327 -4.500 -3.570 1.00 96.69 100 GLY A CA 1
ATOM 736 C C . GLY A 1 100 ? -14.702 -3.950 -2.199 1.00 96.69 100 GLY A C 1
ATOM 737 O O . GLY A 1 100 ? -14.030 -3.052 -1.705 1.00 96.69 100 GLY A O 1
ATOM 738 N N . ASN A 1 101 ? -15.754 -4.477 -1.573 1.00 98.19 101 ASN A N 1
ATOM 739 C CA . ASN A 1 101 ? -16.247 -4.019 -0.282 1.00 98.19 101 ASN A CA 1
ATOM 740 C C . ASN A 1 101 ? -15.732 -4.903 0.855 1.00 98.19 101 ASN A C 1
ATOM 742 O O . ASN A 1 101 ? -15.700 -6.133 0.752 1.00 98.19 101 ASN A O 1
ATOM 746 N N . GLY A 1 102 ? -15.426 -4.286 1.988 1.00 97.19 102 GLY A N 1
ATOM 747 C CA . GLY A 1 102 ? -15.200 -4.978 3.249 1.00 97.19 102 GLY A CA 1
ATOM 748 C C . GLY A 1 102 ? -15.471 -4.060 4.430 1.00 97.19 102 GLY A C 1
ATOM 749 O O . GLY A 1 102 ? -15.589 -2.845 4.278 1.00 97.19 102 GLY A O 1
ATOM 750 N N . TYR A 1 103 ? -15.590 -4.641 5.618 1.00 97.56 103 TYR A N 1
ATOM 751 C CA . TYR A 1 103 ? -15.792 -3.862 6.830 1.00 97.56 103 TYR A CA 1
ATOM 752 C C . TYR A 1 103 ? -15.074 -4.473 8.025 1.00 97.56 103 TYR A C 1
ATOM 754 O O . TYR A 1 103 ? -14.759 -5.666 8.039 1.00 97.56 103 TYR A O 1
ATOM 762 N N . LEU A 1 104 ? -14.842 -3.645 9.037 1.00 96.62 104 LEU A N 1
ATOM 763 C CA . LEU A 1 104 ? -14.257 -4.064 10.298 1.00 96.62 104 LEU A CA 1
ATOM 764 C C . LEU A 1 104 ? -14.785 -3.219 11.456 1.00 96.62 104 LEU A C 1
ATOM 766 O O . LEU A 1 104 ? -14.967 -2.013 11.320 1.00 96.62 104 LEU A O 1
ATOM 770 N N . VAL A 1 105 ? -14.998 -3.851 12.609 1.00 96.25 105 VAL A N 1
ATOM 771 C CA . VAL A 1 105 ? -15.308 -3.149 13.858 1.00 96.25 105 VAL A CA 1
ATOM 772 C C . VAL A 1 105 ? -14.007 -2.890 14.603 1.00 96.25 105 VAL A C 1
ATOM 774 O O . VAL A 1 105 ? -13.289 -3.829 14.940 1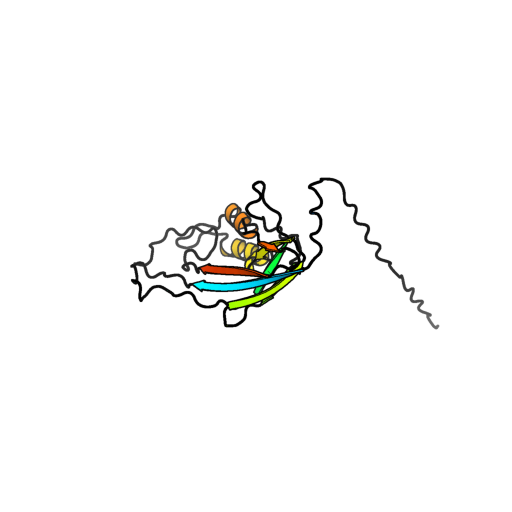.00 96.25 105 VAL A O 1
ATOM 777 N N . LEU A 1 106 ? -13.710 -1.624 14.873 1.00 95.00 106 LEU A N 1
ATOM 778 C CA . LEU A 1 106 ? -12.493 -1.203 15.561 1.00 95.00 106 LEU A CA 1
ATOM 779 C C . LEU A 1 106 ? -12.847 -0.387 16.805 1.00 95.00 106 LEU A C 1
ATOM 781 O O . LEU A 1 106 ? -13.849 0.331 16.803 1.00 95.00 106 LEU A O 1
ATOM 785 N N . PRO A 1 107 ? -12.039 -0.446 17.874 1.00 95.62 107 PRO A N 1
ATOM 786 C CA . PRO A 1 107 ? -12.088 0.564 18.923 1.00 95.62 107 PRO A CA 1
ATOM 787 C C . PRO A 1 107 ? -11.901 1.972 18.347 1.00 95.62 107 PRO A C 1
ATOM 789 O O . PRO A 1 107 ? -11.362 2.150 17.255 1.00 95.62 107 PRO A O 1
ATOM 792 N N . ALA A 1 108 ? -12.321 2.990 19.090 1.00 94.38 108 ALA A N 1
ATOM 793 C CA . ALA A 1 108 ? -11.953 4.347 18.725 1.00 94.38 108 ALA A CA 1
ATOM 794 C C . ALA A 1 108 ? -10.423 4.518 18.777 1.00 94.38 108 ALA A C 1
ATOM 796 O O . ALA A 1 108 ? -9.771 4.070 19.725 1.00 94.38 108 ALA A O 1
ATOM 797 N N . GLY A 1 109 ? -9.850 5.170 17.767 1.00 94.00 109 GLY A N 1
ATOM 798 C CA . GLY A 1 109 ? -8.403 5.318 17.640 1.00 94.00 109 GLY A CA 1
ATOM 799 C C . GLY A 1 109 ? -7.952 5.726 16.242 1.00 94.00 109 GLY A C 1
ATOM 800 O O . GLY A 1 109 ? -8.764 5.924 15.338 1.00 94.00 109 GLY A O 1
ATOM 801 N N . ASN A 1 110 ? -6.635 5.847 16.081 1.00 94.12 110 ASN A N 1
ATOM 802 C CA . ASN A 1 110 ? -5.985 6.183 14.818 1.00 94.12 110 ASN A CA 1
ATOM 803 C C . ASN A 1 110 ? -5.298 4.949 14.228 1.00 94.12 110 ASN A C 1
ATOM 805 O O . ASN A 1 110 ? -4.571 4.238 14.929 1.00 94.12 110 ASN A O 1
ATOM 809 N N . TYR A 1 111 ? -5.488 4.722 12.932 1.00 95.25 111 TYR A N 1
ATOM 810 C CA . TYR A 1 111 ? -5.084 3.502 12.243 1.00 95.25 111 TYR A CA 1
ATOM 811 C C . TYR A 1 111 ? -4.439 3.787 10.887 1.00 95.25 111 TYR A C 1
ATOM 813 O O . TYR A 1 111 ? -4.709 4.813 10.265 1.00 95.25 111 TYR A O 1
ATOM 821 N N . ILE A 1 112 ? -3.604 2.854 10.430 1.00 95.94 112 ILE A N 1
ATOM 822 C CA . ILE A 1 112 ? -3.082 2.805 9.059 1.00 95.94 112 ILE A CA 1
ATOM 823 C C . ILE A 1 112 ? -3.529 1.522 8.371 1.00 95.94 112 ILE A C 1
ATOM 825 O O . ILE A 1 112 ? -3.606 0.466 9.006 1.00 95.94 112 ILE A O 1
ATOM 829 N N . PHE A 1 113 ? -3.765 1.619 7.064 1.00 94.75 113 PHE A N 1
ATOM 830 C CA . PHE A 1 113 ? -3.924 0.460 6.198 1.00 94.75 113 PHE A CA 1
ATOM 831 C C . PHE A 1 113 ? -2.599 0.047 5.588 1.00 94.75 113 PHE A C 1
ATOM 833 O O . PHE A 1 113 ? -1.835 0.881 5.105 1.00 94.75 113 PHE A O 1
ATOM 840 N N . LEU A 1 114 ? -2.379 -1.257 5.563 1.00 95.81 114 LEU A N 1
ATOM 841 C CA . LEU A 1 114 ? -1.228 -1.884 4.946 1.00 95.81 114 LEU A CA 1
ATOM 842 C C . LEU A 1 114 ? -1.727 -2.904 3.928 1.00 95.81 114 LEU A C 1
ATOM 844 O O . LEU A 1 114 ? -2.645 -3.681 4.207 1.00 95.81 114 LEU A O 1
ATOM 848 N N . ASP A 1 115 ? -1.097 -2.929 2.762 1.00 94.56 115 ASP A N 1
ATOM 849 C CA . ASP A 1 115 ? -1.167 -4.101 1.899 1.00 94.56 115 ASP A CA 1
ATOM 850 C C . ASP A 1 115 ? -0.303 -5.236 2.482 1.00 94.56 115 ASP A C 1
ATOM 852 O O . ASP A 1 115 ? 0.366 -5.094 3.510 1.00 94.56 115 ASP A O 1
ATOM 856 N N . ARG A 1 116 ? -0.306 -6.388 1.811 1.00 95.62 116 ARG A N 1
ATOM 857 C CA . ARG A 1 116 ? 0.475 -7.561 2.223 1.00 95.62 116 ARG A CA 1
ATOM 858 C C . ARG A 1 116 ? 1.988 -7.319 2.236 1.00 95.62 116 ARG A C 1
ATOM 860 O O . ARG A 1 116 ? 2.682 -7.937 3.044 1.00 95.62 116 ARG A O 1
ATOM 867 N N . ASP A 1 117 ? 2.486 -6.473 1.348 1.00 96.44 117 ASP A N 1
ATOM 868 C CA . ASP A 1 117 ? 3.913 -6.251 1.126 1.00 96.44 117 ASP A CA 1
ATOM 869 C C . ASP A 1 117 ? 4.531 -5.346 2.2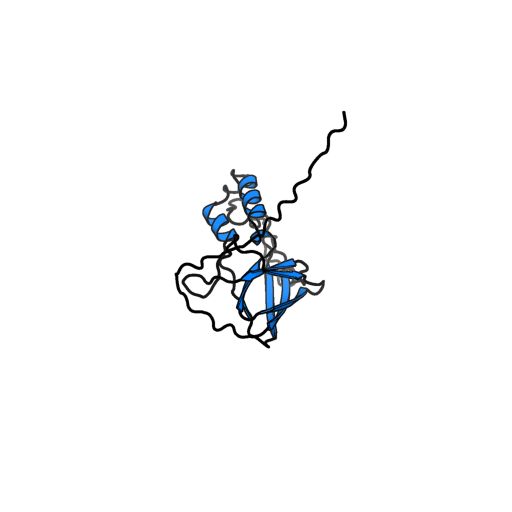04 1.00 96.44 117 ASP A C 1
ATOM 871 O O . ASP A 1 117 ? 5.740 -5.406 2.428 1.00 96.44 117 ASP A O 1
ATOM 875 N N . HIS A 1 118 ? 3.701 -4.591 2.933 1.00 96.88 118 HIS A N 1
ATOM 876 C CA . HIS A 1 118 ? 4.115 -3.722 4.040 1.00 96.88 118 HIS A CA 1
ATOM 877 C C . HIS A 1 118 ? 3.843 -4.306 5.442 1.00 96.88 118 HIS A C 1
ATOM 879 O O . HIS A 1 118 ? 4.126 -3.660 6.457 1.00 96.88 118 HIS A O 1
ATOM 885 N N . VAL A 1 119 ? 3.305 -5.529 5.549 1.00 97.06 119 VAL A N 1
ATOM 886 C CA . VAL A 1 119 ? 3.058 -6.169 6.857 1.00 97.06 119 VAL A CA 1
ATOM 887 C C . VAL A 1 119 ? 4.365 -6.523 7.570 1.00 97.06 119 VAL A C 1
ATOM 889 O O . VAL A 1 119 ? 4.492 -6.294 8.775 1.00 97.06 119 VAL A O 1
ATOM 892 N N . ASP A 1 120 ? 5.338 -7.070 6.847 1.00 97.06 120 ASP A N 1
ATOM 893 C CA . ASP A 1 120 ? 6.594 -7.582 7.397 1.00 97.06 120 ASP A CA 1
ATOM 894 C C . ASP A 1 120 ? 7.789 -7.289 6.470 1.00 97.06 120 ASP A C 1
ATOM 896 O O . ASP A 1 120 ? 7.650 -6.721 5.390 1.00 97.06 120 ASP A O 1
ATOM 900 N N . GLU A 1 121 ? 8.999 -7.669 6.888 1.00 97.69 121 GLU A N 1
ATOM 901 C CA . GLU A 1 121 ? 10.212 -7.430 6.093 1.00 97.69 121 GLU A CA 1
ATOM 902 C C . GLU A 1 121 ? 10.422 -8.431 4.948 1.00 97.69 121 GLU A C 1
ATOM 904 O O . GLU A 1 121 ? 11.436 -8.349 4.251 1.00 97.69 121 GLU A O 1
ATOM 909 N N . ARG A 1 122 ? 9.547 -9.424 4.745 1.00 98.00 122 ARG A N 1
ATOM 910 C CA . ARG A 1 122 ? 9.806 -10.488 3.764 1.00 98.00 122 ARG A CA 1
ATOM 911 C C . ARG A 1 122 ? 9.942 -9.910 2.363 1.00 98.00 122 ARG A C 1
ATOM 913 O O . ARG A 1 122 ? 10.930 -10.217 1.697 1.00 98.00 122 ARG A O 1
ATOM 920 N N . LYS A 1 123 ? 8.997 -9.060 1.944 1.00 97.56 123 LYS A N 1
ATOM 921 C CA . LYS A 1 123 ? 9.039 -8.444 0.612 1.00 97.56 123 LYS A CA 1
ATOM 922 C C . LYS A 1 123 ? 10.233 -7.503 0.474 1.00 97.56 123 LYS A C 1
ATOM 924 O O . LYS A 1 123 ? 10.947 -7.563 -0.517 1.00 97.56 123 LYS A O 1
ATOM 929 N N . TYR A 1 124 ? 10.518 -6.711 1.505 1.00 98.06 124 TYR A N 1
ATOM 930 C CA . TYR A 1 124 ? 11.714 -5.868 1.567 1.00 98.06 124 TYR A CA 1
ATOM 931 C C . TYR A 1 124 ? 13.011 -6.669 1.344 1.00 98.06 124 TYR A C 1
ATOM 933 O O . TYR A 1 124 ? 13.834 -6.310 0.502 1.00 98.06 124 TYR A O 1
ATOM 941 N N . ARG A 1 125 ? 13.186 -7.790 2.055 1.00 98.44 125 ARG A N 1
ATOM 942 C CA . ARG A 1 125 ? 14.373 -8.656 1.932 1.00 98.44 125 ARG A CA 1
ATOM 943 C C . ARG A 1 125 ? 14.446 -9.360 0.578 1.00 98.44 125 ARG A C 1
ATOM 945 O O . ARG A 1 125 ? 15.541 -9.545 0.053 1.00 98.44 125 ARG A O 1
ATOM 952 N N . GLU A 1 126 ? 13.301 -9.760 0.031 1.00 98.19 126 GLU A N 1
ATOM 953 C CA . GLU A 1 126 ? 13.190 -10.299 -1.326 1.00 98.19 126 GLU A CA 1
ATOM 954 C C . GLU A 1 126 ? 13.686 -9.279 -2.356 1.00 98.19 126 GLU A C 1
ATOM 956 O O . GLU A 1 126 ? 14.624 -9.573 -3.092 1.00 98.19 126 GLU A O 1
ATOM 961 N N . LEU A 1 127 ? 13.158 -8.053 -2.319 1.00 97.81 127 LEU A N 1
ATOM 962 C CA . LEU A 1 127 ? 13.540 -6.973 -3.231 1.00 97.81 127 LEU A CA 1
ATOM 963 C C . LEU A 1 127 ? 15.026 -6.609 -3.125 1.00 97.81 127 LEU A C 1
ATOM 965 O O . LEU A 1 127 ? 15.691 -6.454 -4.148 1.00 97.81 127 LEU A O 1
ATOM 969 N N . LEU A 1 128 ? 15.570 -6.532 -1.903 1.00 98.19 128 LEU A N 1
ATOM 970 C CA . LEU A 1 128 ? 17.004 -6.305 -1.696 1.00 98.19 128 LEU A CA 1
ATOM 971 C C . LEU A 1 128 ? 17.863 -7.372 -2.369 1.00 98.19 128 LEU A C 1
ATOM 973 O O . LEU A 1 128 ? 18.883 -7.042 -2.962 1.00 98.19 128 LEU A O 1
ATOM 977 N N . ARG A 1 129 ? 17.481 -8.646 -2.255 1.00 98.00 129 ARG A N 1
ATOM 978 C CA . ARG A 1 129 ? 18.238 -9.753 -2.845 1.00 98.00 129 ARG A CA 1
ATOM 979 C C . ARG A 1 129 ? 18.136 -9.736 -4.368 1.00 98.00 129 ARG A C 1
ATOM 981 O O . ARG A 1 129 ? 19.155 -9.885 -5.039 1.00 98.00 129 ARG A O 1
ATOM 988 N N . ASP A 1 130 ? 16.929 -9.557 -4.890 1.00 97.19 130 ASP A N 1
ATOM 989 C CA . ASP A 1 130 ? 16.641 -9.728 -6.315 1.00 97.19 130 ASP A CA 1
ATOM 990 C C . ASP A 1 130 ? 17.143 -8.532 -7.152 1.00 97.19 130 ASP A C 1
ATOM 992 O O . ASP A 1 130 ? 17.487 -8.701 -8.320 1.00 97.19 130 ASP A O 1
ATOM 996 N N . HIS A 1 131 ? 17.293 -7.352 -6.535 1.00 97.12 131 HIS A N 1
ATOM 997 C CA . HIS A 1 131 ? 17.757 -6.117 -7.184 1.00 97.12 131 HIS A CA 1
ATOM 998 C C . HIS A 1 131 ? 19.056 -5.543 -6.582 1.00 97.12 131 HIS A C 1
ATOM 1000 O O . HIS A 1 131 ? 19.369 -4.364 -6.763 1.00 97.12 131 HIS A O 1
ATOM 1006 N N . ALA A 1 132 ? 19.850 -6.368 -5.885 1.00 96.75 132 ALA A N 1
ATOM 1007 C CA . ALA A 1 132 ? 21.144 -5.962 -5.314 1.00 96.75 132 ALA A CA 1
ATOM 1008 C C . ALA A 1 132 ? 22.169 -5.520 -6.372 1.00 96.75 132 ALA A C 1
ATOM 1010 O O . ALA A 1 132 ? 23.107 -4.781 -6.074 1.00 96.75 132 ALA A O 1
ATOM 1011 N N . LYS A 1 133 ? 22.036 -6.033 -7.598 1.00 96.56 133 LYS A N 1
ATOM 1012 C CA . LYS A 1 133 ? 22.929 -5.758 -8.724 1.00 96.56 133 LYS A CA 1
ATOM 1013 C C . LYS A 1 133 ? 22.140 -5.065 -9.832 1.00 96.56 133 LYS A C 1
ATOM 1015 O O . LYS A 1 133 ? 20.959 -5.372 -9.992 1.00 96.56 133 LYS A O 1
ATOM 1020 N N . PRO A 1 134 ? 22.782 -4.184 -10.617 1.00 94.62 134 PRO A N 1
ATOM 1021 C CA . PRO A 1 134 ? 22.145 -3.637 -11.806 1.00 94.62 134 PRO A CA 1
ATOM 1022 C C . PRO A 1 134 ? 21.755 -4.764 -12.768 1.00 94.62 134 PRO A C 1
ATOM 1024 O O . PRO A 1 134 ? 22.483 -5.753 -12.914 1.00 94.62 134 PRO A O 1
ATOM 1027 N N . ALA A 1 135 ? 20.625 -4.582 -13.441 1.00 93.69 135 ALA A N 1
ATOM 1028 C CA . ALA A 1 135 ? 20.203 -5.399 -14.569 1.00 93.69 135 ALA A CA 1
ATOM 1029 C C . ALA A 1 135 ? 20.191 -4.533 -15.836 1.00 93.69 135 ALA A C 1
ATOM 1031 O O . ALA A 1 135 ? 20.541 -3.351 -15.814 1.00 93.69 135 ALA A O 1
ATOM 1032 N N . MET A 1 136 ? 19.831 -5.123 -16.974 1.00 93.06 136 MET A N 1
ATOM 1033 C CA . MET A 1 136 ? 19.736 -4.365 -18.217 1.00 93.06 136 MET A CA 1
ATOM 1034 C C . MET A 1 136 ? 18.710 -3.231 -18.052 1.00 93.06 136 MET A C 1
ATOM 1036 O O . MET A 1 136 ? 17.550 -3.492 -17.749 1.00 93.06 136 MET A O 1
ATOM 1040 N N . TYR A 1 137 ? 19.155 -1.988 -18.257 1.00 94.56 137 TYR A N 1
ATOM 1041 C CA . TYR A 1 137 ? 18.353 -0.762 -18.146 1.00 94.56 137 TYR A CA 1
ATOM 1042 C C . TYR A 1 137 ? 17.852 -0.382 -16.748 1.00 94.56 137 TYR A C 1
ATOM 1044 O O . TYR A 1 137 ? 17.026 0.525 -16.645 1.00 94.56 137 TYR A O 1
ATOM 1052 N N . THR A 1 138 ? 18.335 -1.027 -15.683 1.00 95.94 138 THR A N 1
ATOM 1053 C CA . THR A 1 138 ? 17.945 -0.674 -14.313 1.00 95.94 138 THR A CA 1
ATOM 1054 C C . THR A 1 138 ? 19.141 -0.481 -13.399 1.00 95.94 138 THR A C 1
ATOM 1056 O O . THR A 1 138 ? 20.117 -1.235 -13.438 1.00 95.94 138 THR A O 1
ATOM 1059 N N . GLU A 1 139 ? 19.042 0.511 -12.525 1.00 96.38 139 GLU A N 1
ATOM 1060 C CA . GLU A 1 139 ? 20.000 0.713 -11.440 1.00 96.38 139 GLU A CA 1
ATOM 1061 C C . GLU A 1 139 ? 19.845 -0.374 -10.360 1.00 96.38 139 GLU A C 1
ATOM 1063 O O . GLU A 1 139 ? 18.798 -1.030 -10.287 1.00 96.38 139 GLU A O 1
ATOM 1068 N N . PRO A 1 140 ? 20.870 -0.616 -9.520 1.00 97.38 140 PRO A N 1
ATOM 1069 C CA . PRO A 1 140 ? 20.659 -1.371 -8.290 1.00 97.38 140 PRO A CA 1
ATOM 1070 C C . PRO A 1 140 ? 19.626 -0.659 -7.404 1.00 97.38 140 PRO A C 1
ATOM 1072 O O . PRO A 1 140 ? 19.473 0.561 -7.462 1.00 97.38 140 PRO A O 1
ATOM 1075 N N . ILE A 1 141 ? 18.931 -1.419 -6.560 1.00 98.00 141 ILE A N 1
ATOM 1076 C CA . ILE A 1 141 ? 17.885 -0.867 -5.693 1.00 98.00 141 ILE A CA 1
ATOM 1077 C C . ILE A 1 141 ? 18.442 0.154 -4.690 1.00 98.00 141 ILE A C 1
ATOM 1079 O O . ILE A 1 141 ? 19.413 -0.113 -3.973 1.00 98.00 141 ILE A O 1
ATOM 1083 N N . ASP A 1 142 ? 17.800 1.321 -4.593 1.00 98.19 142 ASP A N 1
ATOM 1084 C CA . ASP A 1 142 ? 18.123 2.312 -3.566 1.00 98.19 142 ASP A CA 1
ATOM 1085 C C . ASP A 1 142 ? 17.603 1.815 -2.211 1.00 98.19 142 ASP A C 1
ATOM 1087 O O . ASP A 1 142 ? 16.411 1.877 -1.899 1.00 98.19 142 ASP A O 1
ATOM 1091 N N . THR A 1 143 ? 18.525 1.333 -1.379 1.00 98.06 143 THR A N 1
ATOM 1092 C CA . THR A 1 143 ? 18.217 0.794 -0.047 1.00 98.06 143 THR A CA 1
ATOM 1093 C C . THR A 1 143 ? 17.589 1.820 0.904 1.00 98.06 143 THR A C 1
ATOM 1095 O O . THR A 1 143 ? 16.743 1.455 1.724 1.00 98.06 143 THR A O 1
ATOM 1098 N N . ALA A 1 144 ? 17.947 3.105 0.801 1.00 97.62 144 ALA A N 1
ATOM 1099 C CA . ALA A 1 144 ? 17.392 4.156 1.650 1.00 97.62 144 ALA A CA 1
ATOM 1100 C C . ALA A 1 144 ? 15.968 4.517 1.211 1.00 97.62 144 ALA A C 1
ATOM 1102 O O . ALA A 1 144 ? 15.087 4.730 2.050 1.00 97.62 144 ALA A O 1
ATOM 1103 N N . CYS A 1 145 ? 15.718 4.551 -0.099 1.00 97.62 145 CYS A N 1
ATOM 1104 C CA . CYS A 1 145 ? 14.362 4.620 -0.633 1.00 97.62 145 CYS A CA 1
ATOM 1105 C C . CYS A 1 145 ? 13.539 3.401 -0.201 1.00 97.62 145 CYS A C 1
ATOM 1107 O O . CYS A 1 145 ? 12.460 3.581 0.358 1.00 97.62 145 CYS A O 1
ATOM 1109 N N . LEU A 1 146 ? 14.050 2.177 -0.376 1.00 97.75 146 LEU A N 1
ATOM 1110 C CA . LEU A 1 146 ? 13.291 0.954 -0.097 1.00 97.75 146 LEU A CA 1
ATOM 1111 C C . LEU A 1 146 ? 12.924 0.838 1.386 1.00 97.75 146 LEU A C 1
ATOM 1113 O O . LEU A 1 146 ? 11.819 0.426 1.738 1.00 97.75 146 LEU A O 1
ATOM 1117 N N . ARG A 1 147 ? 13.831 1.261 2.273 1.00 96.88 147 ARG A N 1
ATOM 1118 C CA . ARG A 1 147 ? 13.544 1.346 3.706 1.00 96.88 147 ARG A CA 1
ATOM 1119 C C . ARG A 1 147 ? 12.422 2.342 3.992 1.00 96.88 147 ARG A C 1
ATOM 1121 O O . ARG A 1 147 ? 11.542 2.044 4.793 1.00 96.88 147 ARG A O 1
ATOM 1128 N N . ARG A 1 148 ? 12.432 3.507 3.337 1.00 95.50 148 ARG A N 1
ATOM 1129 C CA . ARG A 1 148 ? 11.332 4.476 3.449 1.00 95.50 148 ARG A CA 1
ATOM 1130 C C . ARG A 1 148 ? 10.033 3.917 2.889 1.00 95.50 148 ARG A C 1
ATOM 1132 O O . ARG A 1 148 ? 9.019 4.141 3.518 1.00 95.50 148 ARG A O 1
ATOM 1139 N N . TRP A 1 149 ? 10.059 3.182 1.782 1.00 96.31 149 TRP A N 1
ATOM 1140 C CA . TRP A 1 149 ? 8.878 2.526 1.217 1.00 96.31 149 TRP A CA 1
ATOM 1141 C C . TRP A 1 149 ? 8.238 1.553 2.222 1.00 96.31 149 TRP A C 1
ATOM 1143 O O . TRP A 1 149 ? 7.072 1.722 2.559 1.00 96.31 149 TRP A O 1
ATOM 1153 N N . LEU A 1 150 ? 9.020 0.644 2.820 1.00 97.00 150 LEU A N 1
ATOM 1154 C CA . LEU A 1 150 ? 8.520 -0.315 3.821 1.00 97.00 150 LEU A CA 1
ATOM 1155 C C . LEU A 1 150 ? 7.862 0.379 5.031 1.00 97.00 150 LEU A C 1
ATOM 1157 O O . LEU A 1 150 ? 6.835 -0.067 5.548 1.00 97.00 150 LEU A O 1
ATOM 1161 N N . HIS A 1 151 ? 8.467 1.474 5.486 1.00 95.31 151 HIS A N 1
ATOM 1162 C CA . HIS A 1 151 ? 7.997 2.242 6.637 1.00 95.31 151 HIS A CA 1
ATOM 1163 C C . HIS A 1 151 ? 7.012 3.356 6.288 1.00 95.31 151 HIS A C 1
ATOM 1165 O O . HIS A 1 151 ? 6.652 4.076 7.213 1.00 95.31 151 HIS A O 1
ATOM 1171 N N . GLY A 1 152 ? 6.641 3.496 5.009 1.00 82.81 152 GLY A N 1
ATOM 1172 C CA . GLY A 1 152 ? 6.202 4.720 4.327 1.00 82.81 152 GLY A CA 1
ATOM 1173 C C . GLY A 1 152 ? 5.300 5.697 5.077 1.00 82.81 152 GLY A C 1
ATOM 1174 O O . GLY A 1 152 ? 4.710 5.374 6.100 1.00 82.81 152 GLY A O 1
ATOM 1175 N N . PRO A 1 153 ? 5.141 6.927 4.564 1.00 85.38 153 PRO A N 1
ATOM 1176 C CA . PRO A 1 153 ? 4.044 7.755 5.027 1.00 85.38 153 PRO A CA 1
ATOM 1177 C C . PRO A 1 153 ? 2.727 7.115 4.565 1.00 85.38 153 PRO A C 1
ATOM 1179 O O . PRO A 1 153 ? 2.411 7.119 3.376 1.00 85.38 153 PRO A O 1
ATOM 1182 N N . PHE A 1 154 ? 1.960 6.566 5.503 1.00 89.00 154 PHE A N 1
ATOM 1183 C CA . PHE A 1 154 ? 0.607 6.075 5.249 1.00 89.00 154 PHE A CA 1
ATOM 1184 C C . PHE A 1 154 ? -0.423 7.127 5.658 1.00 89.00 154 PHE A C 1
ATOM 1186 O O . PHE A 1 154 ? -0.216 7.892 6.606 1.00 89.00 154 PHE A O 1
ATOM 1193 N N . GLY A 1 155 ? -1.554 7.147 4.949 1.00 86.19 155 GLY A N 1
ATOM 1194 C CA . GLY A 1 155 ? -2.726 7.903 5.379 1.00 86.19 155 GLY A CA 1
ATOM 1195 C C . GLY A 1 155 ? -3.235 7.386 6.726 1.00 86.19 155 GLY A C 1
ATOM 1196 O O . GLY A 1 155 ? -3.201 6.182 6.986 1.00 86.19 155 GLY A O 1
ATOM 1197 N N . VAL A 1 156 ? -3.689 8.303 7.579 1.00 92.38 156 VAL A N 1
ATOM 1198 C CA . VAL A 1 156 ? -4.249 7.982 8.895 1.00 92.38 156 VAL A CA 1
ATOM 1199 C C . VAL A 1 156 ? -5.767 7.996 8.816 1.00 92.38 156 VAL A C 1
ATOM 1201 O O . VAL A 1 156 ? -6.357 8.930 8.275 1.00 92.38 156 VAL A O 1
ATOM 1204 N N . LEU A 1 157 ? -6.391 6.973 9.390 1.00 92.19 157 LEU A N 1
ATOM 1205 C CA . LEU A 1 157 ? -7.832 6.904 9.589 1.00 92.19 157 LEU A CA 1
ATOM 1206 C C . LEU A 1 157 ? -8.155 6.981 11.067 1.00 92.19 157 LEU A C 1
ATOM 1208 O O . LEU A 1 157 ? -7.581 6.249 11.871 1.00 92.19 157 LEU A O 1
ATOM 1212 N N . THR A 1 158 ? -9.114 7.828 11.409 1.00 93.69 158 THR A N 1
ATOM 1213 C CA . THR A 1 158 ? -9.588 7.983 12.779 1.00 93.69 158 THR A CA 1
ATOM 1214 C C . THR A 1 158 ? -10.966 7.357 12.894 1.00 93.69 158 THR A C 1
ATOM 1216 O O . THR A 1 158 ? -11.902 7.788 12.228 1.00 93.69 158 THR A O 1
ATOM 1219 N N . THR A 1 159 ? -11.095 6.335 13.736 1.00 93.06 159 THR A N 1
ATOM 1220 C CA . THR A 1 159 ? -12.396 5.772 14.115 1.00 93.06 159 THR A CA 1
ATOM 1221 C C . THR A 1 159 ? -12.838 6.417 15.421 1.00 93.06 159 THR A C 1
ATOM 1223 O O . THR A 1 159 ? -12.064 6.469 16.378 1.00 93.06 159 THR A O 1
ATOM 1226 N N . VAL A 1 160 ? -14.078 6.900 15.479 1.00 92.62 160 VAL A N 1
ATOM 1227 C CA . VAL A 1 160 ? -14.700 7.427 16.701 1.00 92.62 160 VAL A CA 1
ATOM 1228 C C . VAL A 1 160 ? -15.755 6.428 17.187 1.00 92.62 160 VAL A C 1
ATOM 1230 O O . VAL A 1 160 ? -16.392 5.743 16.390 1.00 92.62 160 VAL A O 1
ATOM 1233 N N . GLY A 1 161 ? -15.928 6.295 18.504 1.00 92.44 161 GLY A N 1
ATOM 1234 C CA . GLY A 1 161 ? -16.912 5.375 19.076 1.00 92.44 161 GLY A CA 1
ATOM 1235 C C . GLY A 1 161 ? -18.340 5.715 18.636 1.00 92.44 161 GLY A C 1
ATOM 1236 O O . GLY A 1 161 ? -18.769 6.858 18.772 1.00 92.44 161 GLY A O 1
ATOM 1237 N N . GLY A 1 162 ? -19.071 4.718 18.134 1.00 90.25 162 GLY A N 1
ATOM 1238 C CA . GLY A 1 162 ? -20.428 4.865 17.602 1.00 90.25 162 GLY A CA 1
ATOM 1239 C C . GLY A 1 162 ? -20.501 5.336 16.146 1.00 90.25 162 GLY A C 1
ATOM 1240 O O . GLY A 1 162 ? -21.605 5.428 15.614 1.00 90.25 162 GLY A O 1
ATOM 1241 N N . ASP A 1 163 ? -19.365 5.617 15.502 1.00 91.81 163 ASP A N 1
ATOM 1242 C CA . ASP A 1 163 ? -19.322 6.082 14.115 1.00 91.81 163 ASP A CA 1
ATOM 1243 C C . ASP A 1 163 ? -19.305 4.924 13.102 1.00 91.81 163 ASP A C 1
ATOM 1245 O O . ASP A 1 163 ? -18.893 3.800 13.409 1.00 91.81 163 ASP A O 1
ATOM 1249 N 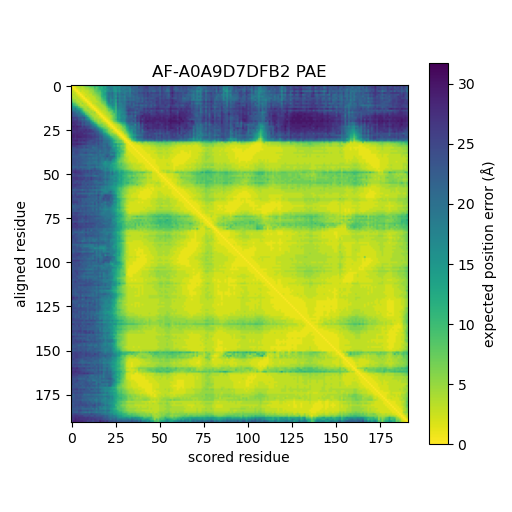N . THR A 1 164 ? -19.751 5.214 11.878 1.00 94.44 164 THR A N 1
ATOM 1250 C CA . THR A 1 164 ? -19.609 4.356 10.698 1.00 94.44 164 THR A CA 1
ATOM 1251 C C . THR A 1 164 ? -18.836 5.109 9.615 1.00 94.44 164 THR A C 1
ATOM 1253 O O . THR A 1 164 ? -19.404 5.861 8.818 1.00 94.44 164 THR A O 1
ATOM 1256 N N . LEU A 1 165 ? -17.525 4.888 9.570 1.00 95.56 165 LEU A N 1
ATOM 1257 C CA . LEU A 1 165 ? -16.626 5.530 8.618 1.00 95.56 165 LEU A CA 1
ATOM 1258 C C . LEU A 1 165 ? -16.662 4.797 7.273 1.00 95.56 165 LEU A C 1
ATOM 1260 O O . LEU A 1 165 ? -16.481 3.585 7.234 1.00 95.56 165 LEU A O 1
ATOM 1264 N N . HIS A 1 166 ? -16.834 5.531 6.174 1.00 96.62 166 HIS A N 1
ATOM 1265 C CA . HIS A 1 166 ? -16.759 4.997 4.811 1.00 96.62 166 HIS A CA 1
ATOM 1266 C C . HIS A 1 166 ? -15.520 5.550 4.105 1.00 96.62 166 HIS A C 1
ATOM 1268 O O . HIS A 1 166 ? -15.340 6.767 4.036 1.00 96.62 166 HIS A O 1
ATOM 1274 N N . VAL A 1 167 ? -14.665 4.664 3.592 1.00 95.75 167 VAL A N 1
ATOM 1275 C CA . VAL A 1 167 ? -13.405 5.025 2.930 1.00 95.75 167 VAL A CA 1
ATOM 1276 C C . VAL A 1 167 ? -13.364 4.446 1.523 1.00 95.75 167 VAL A C 1
ATOM 1278 O O . VAL A 1 167 ? -13.485 3.239 1.334 1.00 95.75 167 VAL A O 1
ATOM 1281 N N . GLU A 1 168 ? -13.119 5.318 0.551 1.00 96.88 168 GLU A N 1
ATOM 1282 C CA . GLU A 1 168 ? -12.779 4.949 -0.822 1.00 96.88 168 GLU A CA 1
ATOM 1283 C C . GLU A 1 168 ? -11.257 4.848 -0.951 1.00 96.88 168 GLU A C 1
ATOM 1285 O O . GLU A 1 168 ? -10.538 5.803 -0.642 1.00 96.88 168 GLU A O 1
ATOM 1290 N N . TYR A 1 169 ? -10.755 3.704 -1.412 1.00 95.56 169 TYR A N 1
ATOM 1291 C CA . TYR A 1 169 ? -9.321 3.454 -1.553 1.00 95.56 169 TYR A CA 1
ATOM 1292 C C . TYR A 1 169 ? -8.973 3.037 -2.990 1.00 95.56 169 TYR A C 1
ATOM 1294 O O . TYR A 1 169 ? -8.911 1.844 -3.305 1.00 95.56 169 TYR A O 1
ATOM 1302 N N . PRO A 1 170 ? -8.780 4.012 -3.899 1.00 96.69 170 PRO A N 1
ATOM 1303 C CA . PRO A 1 170 ? -8.399 3.728 -5.273 1.00 96.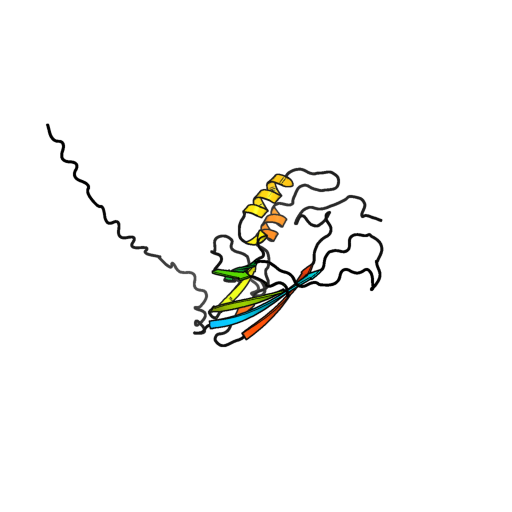69 170 PRO A CA 1
ATOM 1304 C C . PRO A 1 170 ? -6.919 3.342 -5.357 1.00 96.69 170 PRO A C 1
ATOM 1306 O O . PRO A 1 170 ? -6.030 4.100 -4.965 1.00 96.69 170 PRO A O 1
ATOM 1309 N N . MET A 1 171 ? -6.655 2.166 -5.913 1.00 95.31 171 MET A N 1
ATOM 1310 C CA . MET A 1 171 ? -5.322 1.639 -6.179 1.00 95.31 171 MET A CA 1
ATOM 1311 C C . MET A 1 171 ? -5.002 1.756 -7.668 1.00 95.31 171 MET A C 1
ATOM 1313 O O . MET A 1 171 ? -5.859 1.559 -8.532 1.00 95.31 171 MET A O 1
ATOM 1317 N N . TYR A 1 172 ? -3.736 2.019 -7.974 1.00 95.94 172 TYR A N 1
ATOM 1318 C CA . TYR A 1 172 ? -3.253 2.146 -9.342 1.00 95.94 172 TYR A CA 1
ATOM 1319 C C . TYR A 1 172 ? -2.074 1.210 -9.540 1.00 95.94 172 TYR A C 1
ATOM 1321 O O . TYR A 1 172 ? -1.124 1.209 -8.755 1.00 95.94 172 TYR A O 1
ATOM 1329 N N . GLY A 1 173 ? -2.144 0.393 -10.583 1.00 94.62 173 GLY A N 1
ATOM 1330 C CA . GLY A 1 173 ? -1.003 -0.398 -11.000 1.00 94.62 173 GLY A CA 1
ATOM 1331 C C . GLY A 1 173 ? 0.113 0.474 -11.561 1.00 94.62 173 GLY A C 1
ATOM 1332 O O . GLY A 1 173 ? -0.075 1.643 -11.894 1.00 94.62 173 GLY A O 1
ATOM 1333 N N . GLN A 1 174 ? 1.287 -0.128 -11.695 1.00 94.44 174 GLN A N 1
ATOM 1334 C CA . GLN A 1 174 ? 2.460 0.502 -12.287 1.00 94.44 174 GLN A CA 1
ATOM 1335 C C . GLN A 1 174 ? 2.968 -0.363 -13.432 1.00 94.44 174 GLN A C 1
ATOM 1337 O O . GLN A 1 174 ? 2.876 -1.591 -13.372 1.00 94.44 174 GLN A O 1
ATOM 1342 N N . CYS A 1 175 ? 3.494 0.269 -14.480 1.00 94.00 175 CYS A N 1
ATOM 1343 C CA . CYS A 1 175 ? 4.076 -0.472 -15.591 1.00 94.00 175 CYS A CA 1
ATOM 1344 C C . CYS A 1 175 ? 5.236 -1.361 -15.130 1.00 94.00 175 CYS A C 1
ATOM 1346 O O . CYS A 1 175 ? 5.916 -1.000 -14.171 1.00 94.00 175 CYS A O 1
ATOM 1348 N N . PRO A 1 176 ? 5.514 -2.486 -15.815 1.00 91.44 176 PRO A N 1
ATOM 1349 C CA . PRO A 1 176 ? 6.504 -3.464 -15.354 1.00 91.44 176 PRO A CA 1
ATOM 1350 C C . PRO A 1 176 ? 7.906 -2.896 -15.084 1.00 91.44 176 PRO A C 1
ATOM 1352 O O . PRO A 1 176 ? 8.606 -3.363 -14.195 1.00 91.44 176 PRO A O 1
ATOM 1355 N N . TRP A 1 177 ? 8.327 -1.864 -15.817 1.00 89.88 177 TRP A N 1
ATOM 1356 C CA . TRP A 1 177 ? 9.628 -1.211 -15.610 1.00 89.88 177 TRP A CA 1
ATOM 1357 C C . TRP A 1 177 ? 9.656 -0.228 -14.426 1.00 89.88 177 TRP A C 1
ATOM 1359 O O . TRP A 1 177 ? 10.731 0.203 -14.022 1.00 89.88 177 TRP A O 1
ATOM 1369 N N . TYR A 1 178 ? 8.496 0.103 -13.854 1.00 90.62 178 TYR A N 1
ATOM 1370 C CA . TYR A 1 178 ? 8.355 0.900 -12.631 1.00 90.62 178 TYR A CA 1
ATOM 1371 C C . TYR A 1 178 ? 7.724 0.116 -11.474 1.00 90.62 178 TYR A C 1
ATOM 1373 O O . TYR A 1 178 ? 7.604 0.661 -10.385 1.00 90.62 178 TYR A O 1
ATOM 1381 N N . SER A 1 179 ? 7.336 -1.150 -11.673 1.00 92.06 179 SER A N 1
ATOM 1382 C CA . SER A 1 179 ? 6.621 -1.932 -10.655 1.00 92.06 179 SER A CA 1
ATOM 1383 C C . SER A 1 179 ? 7.490 -2.333 -9.465 1.00 92.06 179 SER A C 1
ATOM 1385 O O . SER A 1 179 ? 6.962 -2.723 -8.425 1.00 92.06 179 SER A O 1
ATOM 1387 N N . THR A 1 180 ? 8.815 -2.269 -9.608 1.00 96.00 180 THR A N 1
ATOM 1388 C CA . THR A 1 180 ? 9.736 -2.457 -8.488 1.00 96.00 180 THR A CA 1
ATOM 1389 C C . THR A 1 180 ? 9.972 -1.109 -7.807 1.00 96.00 180 THR A C 1
ATOM 1391 O O . THR A 1 180 ? 10.573 -0.222 -8.420 1.00 96.00 180 THR A O 1
ATOM 1394 N N . PRO A 1 181 ? 9.560 -0.930 -6.538 1.00 96.12 181 PRO A N 1
ATOM 1395 C CA . PRO A 1 181 ? 9.795 0.323 -5.839 1.00 96.12 181 PRO A CA 1
ATOM 1396 C C . PRO A 1 181 ? 11.299 0.573 -5.699 1.00 96.12 181 PRO A C 1
ATOM 1398 O O . PRO A 1 181 ? 12.077 -0.351 -5.458 1.00 96.12 181 PRO A O 1
ATOM 1401 N N . CYS A 1 182 ? 11.702 1.842 -5.795 1.00 97.12 182 CYS A N 1
ATOM 1402 C CA . CYS A 1 182 ? 13.078 2.280 -5.540 1.00 97.12 182 CYS A CA 1
ATOM 1403 C C . CYS A 1 182 ? 14.144 1.721 -6.499 1.00 97.12 182 CYS A C 1
ATOM 1405 O O . CYS A 1 182 ? 15.330 1.724 -6.168 1.00 97.12 182 CYS A O 1
ATOM 1407 N N . VAL A 1 183 ? 13.733 1.277 -7.688 1.00 96.44 183 VAL A N 1
ATOM 1408 C CA . VAL A 1 183 ? 14.621 0.970 -8.813 1.00 96.44 183 VAL A CA 1
ATOM 1409 C C . VAL A 1 183 ? 14.365 1.988 -9.918 1.00 96.44 183 VAL A C 1
ATOM 1411 O O . VAL A 1 183 ? 13.218 2.234 -10.289 1.00 96.44 183 VAL A O 1
ATOM 1414 N N . HIS A 1 184 ? 15.429 2.590 -10.447 1.00 95.56 184 HIS A N 1
ATOM 1415 C CA . HIS A 1 184 ? 15.324 3.508 -11.574 1.00 95.56 184 HIS A CA 1
ATOM 1416 C C . HIS A 1 184 ? 15.513 2.762 -12.899 1.00 95.56 184 HIS A C 1
ATOM 1418 O O . HIS A 1 184 ? 16.462 1.989 -13.046 1.00 95.56 184 HIS A O 1
ATOM 1424 N N . TYR A 1 185 ? 14.616 3.004 -13.857 1.00 94.62 185 TYR A N 1
ATOM 1425 C CA . TYR A 1 185 ? 14.692 2.480 -15.220 1.00 94.62 185 TYR A CA 1
ATOM 1426 C C . TYR A 1 185 ? 15.155 3.575 -16.183 1.00 94.62 185 TYR A C 1
ATOM 1428 O O . TYR A 1 185 ? 14.550 4.645 -16.233 1.00 94.62 185 TYR A O 1
ATOM 1436 N N . PHE A 1 186 ? 16.192 3.286 -16.969 1.00 94.44 186 PHE A N 1
ATOM 1437 C CA . PHE A 1 186 ? 16.810 4.213 -17.929 1.00 94.44 186 PHE A CA 1
ATOM 1438 C C . PHE A 1 186 ? 16.818 3.679 -19.372 1.00 94.44 186 PHE A C 1
ATOM 1440 O O . PHE A 1 186 ? 17.565 4.166 -20.223 1.00 94.44 186 PHE A O 1
ATOM 1447 N N . GLY A 1 187 ? 16.029 2.643 -19.656 1.00 90.38 187 GLY A N 1
ATOM 1448 C CA . GLY A 1 187 ? 15.891 2.100 -21.006 1.00 90.38 187 GLY A CA 1
ATOM 1449 C C . GLY A 1 187 ? 14.935 2.917 -21.879 1.00 90.38 187 GLY A C 1
ATOM 1450 O O . GLY A 1 187 ? 14.292 3.855 -21.399 1.00 90.38 187 GLY A O 1
ATOM 1451 N N . PRO A 1 188 ? 14.826 2.576 -23.174 1.00 88.12 188 PRO A N 1
ATOM 1452 C CA . PRO A 1 188 ? 13.828 3.191 -24.037 1.00 88.12 188 PRO A CA 1
ATOM 1453 C C . PRO A 1 188 ? 12.426 2.837 -23.529 1.00 88.12 188 PRO A C 1
ATOM 1455 O O . PRO A 1 188 ? 12.110 1.664 -23.329 1.00 88.12 188 PRO A O 1
ATOM 1458 N N . LEU A 1 189 ? 11.578 3.847 -23.331 1.00 78.69 189 LEU A N 1
ATOM 1459 C CA . LEU A 1 189 ? 10.155 3.616 -23.088 1.00 78.69 189 LEU A CA 1
ATOM 1460 C C . LEU A 1 189 ? 9.545 2.907 -24.309 1.00 78.69 189 LEU A C 1
ATOM 1462 O O . LEU A 1 189 ? 10.005 3.153 -25.431 1.00 78.69 189 LEU A O 1
ATOM 1466 N N . PRO A 1 190 ? 8.547 2.022 -24.122 1.00 69.56 190 PRO A N 1
ATOM 1467 C CA . PRO A 1 190 ? 7.852 1.451 -25.264 1.00 69.56 190 PRO A CA 1
ATOM 1468 C C . PRO A 1 190 ? 7.257 2.573 -26.130 1.00 69.56 190 PRO A C 1
ATOM 1470 O O . PRO A 1 190 ? 6.811 3.581 -25.571 1.00 69.56 190 PRO A O 1
ATOM 1473 N N . PRO A 1 191 ? 7.315 2.418 -27.467 1.00 56.91 191 PRO A N 1
ATOM 1474 C CA . PRO A 1 191 ? 6.769 3.388 -28.411 1.00 56.91 191 PRO A CA 1
ATOM 1475 C C . PRO A 1 191 ? 5.262 3.582 -28.226 1.00 56.91 191 PRO A C 1
ATOM 1477 O O . PRO A 1 191 ? 4.598 2.610 -27.801 1.00 56.91 191 PRO A O 1
#

Radius of gyration: 23.44 Å; Cα contacts (8 Å, |Δi|>4): 342; chains: 1; bounding box: 43×71×69 Å

Sequence (191 aa):
MIRTIVIALVLAACATRHPSLDGGTHPDRAASGTGVLHLHCTYTAPYCGGADPGPEGMPRAQPWSGRMYIRTARPDSTGRVAINDIQQPVLDSILMNSDGNGYLVLPAGNYIFLDRDHVDERKYRELLRDHAKPAMYTEPIDTACLRRWLHGPFGVLTTVGGDTLHVEYPMYGQCPWYSTPCVHYFGPLPP

Foldseek 3Di:
DDDDDDDDDDPDDDDDDDDPDDDDDDPPPFLFAKEKEKEAEWEFEDDQAPDDPPPVPGTDIAADFDKKFKDAFDADPVNFFGWDPLVGATPDMWGADRRNITMDIGGFHKMFIDDPCLNHCPVVVVLCVVQVCDDVQKHRADNVQSVCVSGDGTGMDGGHHPYYHYDYHYHYADDPQPNRGRMDGRDDRND

Secondary structure (DSSP, 8-state):
--------------------------------SEEEEEEEEEEEPPP-SSS--HHHHSPPPEEPPSEEEEEE--B-TTSSEEE--TTSPP-EEEE--TTSEEEEEEESEEEEEE-GGGSSSHHHHHHHHHTSS-BTTBPPP-HHHHHHHHT-EEEPEEE-TT-EEEEEEEEE---TTT-STT--B-SPPP-